Protein AF-A0A3B9LN35-F1 (afdb_monomer)

Secondary structure (DSSP, 8-state):
-EEEEEE-GGG---EEETTTTEEEEEEEEEEEEEETT--EEEEEEEEEEEEEEGGGHHHHTT--EEEEEE----SEEEEEEEEEEETTT--EEEEEEEEEE----TTS-EEPPPEEEEEEEPPPTTGGGS---EETTEEEEE--S--EEHHHHSEEEEEEEEEPPTT--SPPEEEEEEEETTEEEEEEEEEPPPP-TTSE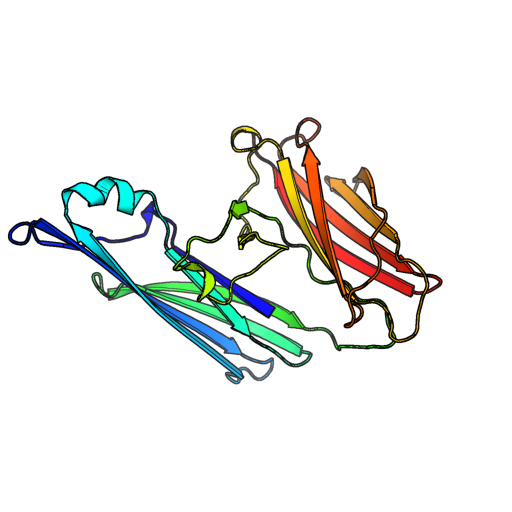EEEEEEEE-TTPPSEEEEEEEEEEETTEEEEEEEEEEEE-

Structure (mmCIF, N/CA/C/O backbone):
data_AF-A0A3B9LN35-F1
#
_entry.id   AF-A0A3B9LN35-F1
#
loop_
_atom_site.group_PDB
_atom_site.id
_atom_site.type_symbol
_atom_site.label_atom_id
_atom_site.label_alt_id
_atom_site.label_comp_id
_atom_site.label_asym_id
_atom_site.label_entity_id
_atom_site.label_seq_id
_atom_site.pdbx_PDB_ins_code
_atom_site.Cartn_x
_atom_site.Cartn_y
_atom_site.Cartn_z
_atom_site.occupancy
_atom_site.B_iso_or_equiv
_atom_site.auth_seq_id
_atom_site.auth_comp_id
_atom_site.auth_asym_id
_atom_site.auth_atom_id
_atom_site.pdbx_PDB_model_num
ATOM 1 N N . MET A 1 1 ? 3.563 -10.303 -0.709 1.00 77.25 1 MET A N 1
ATOM 2 C CA . MET A 1 1 ? 2.605 -9.212 -1.003 1.00 77.25 1 MET A CA 1
ATOM 3 C C . MET A 1 1 ? 1.936 -8.779 0.296 1.00 77.25 1 MET A C 1
ATOM 5 O O . MET A 1 1 ? 1.413 -9.659 0.978 1.00 77.25 1 MET A O 1
ATOM 9 N N . PRO A 1 2 ? 1.968 -7.484 0.654 1.00 81.81 2 PRO A N 1
ATOM 10 C CA . PRO A 1 2 ? 1.252 -6.958 1.815 1.00 81.81 2 PRO A CA 1
ATOM 11 C C . PRO A 1 2 ? -0.261 -6.907 1.562 1.00 81.81 2 PRO A C 1
ATOM 13 O O . PRO A 1 2 ? -0.701 -6.598 0.457 1.00 81.81 2 PRO A O 1
ATOM 16 N N . VAL A 1 3 ? -1.049 -7.192 2.593 1.00 88.00 3 VAL A N 1
ATOM 17 C CA . VAL A 1 3 ? -2.504 -7.027 2.630 1.00 88.00 3 VAL A CA 1
ATOM 18 C C . VAL A 1 3 ? -2.832 -6.183 3.851 1.00 88.00 3 VAL A C 1
ATOM 20 O O . VAL A 1 3 ? -2.496 -6.565 4.975 1.00 88.00 3 VAL A O 1
ATOM 23 N N . VAL A 1 4 ? -3.478 -5.044 3.613 1.00 88.19 4 VAL A N 1
ATOM 24 C CA . VAL A 1 4 ? -3.768 -4.033 4.631 1.00 88.19 4 VAL A CA 1
ATOM 25 C C . VAL A 1 4 ? -5.263 -3.746 4.650 1.00 88.19 4 VAL A C 1
ATOM 27 O O . VAL A 1 4 ? -5.865 -3.567 3.594 1.00 88.19 4 VAL A O 1
ATOM 30 N N . VAL A 1 5 ? -5.859 -3.717 5.841 1.00 90.56 5 VAL A N 1
ATOM 31 C CA . VAL A 1 5 ? -7.252 -3.302 6.055 1.00 90.56 5 VAL A CA 1
ATOM 32 C C . VAL A 1 5 ? -7.281 -2.347 7.241 1.00 90.56 5 VAL A C 1
ATOM 34 O O . VAL A 1 5 ? -6.762 -2.679 8.304 1.00 90.56 5 VAL A O 1
ATOM 37 N N . GLU A 1 6 ? -7.876 -1.171 7.063 1.00 88.62 6 GLU A N 1
ATOM 38 C CA . GLU A 1 6 ? -8.008 -0.151 8.107 1.00 88.62 6 GLU A CA 1
ATOM 39 C C . GLU A 1 6 ? -9.476 -0.011 8.527 1.00 88.62 6 GLU A C 1
ATOM 41 O O . GLU A 1 6 ? -10.375 0.020 7.685 1.00 88.62 6 GLU A O 1
ATOM 46 N N . VAL A 1 7 ? -9.712 0.093 9.835 1.00 90.06 7 VAL A N 1
ATOM 47 C CA . VAL A 1 7 ? -10.967 0.593 10.407 1.00 90.06 7 VAL A CA 1
ATOM 48 C C . VAL A 1 7 ? -10.683 1.994 10.934 1.00 90.06 7 VAL A C 1
ATOM 50 O O . VA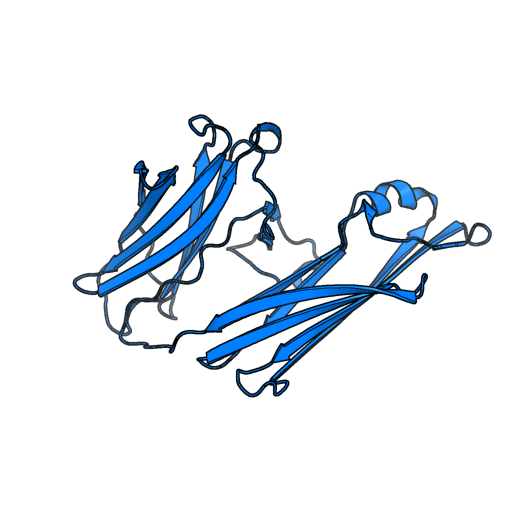L A 1 7 ? -9.860 2.135 11.849 1.00 90.06 7 VAL A O 1
ATOM 53 N N . PRO A 1 8 ? -11.324 3.036 10.380 1.00 88.19 8 PRO A N 1
ATOM 54 C CA . PRO A 1 8 ? -11.057 4.397 10.805 1.00 88.19 8 PRO A CA 1
ATOM 55 C C . PRO A 1 8 ? -11.538 4.605 12.253 1.00 88.19 8 PRO A C 1
ATOM 57 O O . PRO A 1 8 ? -12.513 3.973 12.670 1.00 88.19 8 PRO A O 1
ATOM 60 N N . PRO A 1 9 ? -10.901 5.502 13.030 1.00 88.25 9 PRO A N 1
ATOM 61 C CA . PRO A 1 9 ? -11.197 5.665 14.458 1.00 88.25 9 PRO A CA 1
ATOM 62 C C . PRO A 1 9 ? -12.679 5.937 14.767 1.00 88.25 9 PRO A C 1
ATOM 64 O O . PRO A 1 9 ? -13.217 5.452 15.758 1.00 88.25 9 PRO A O 1
ATOM 67 N N . ASN A 1 10 ? -13.364 6.683 13.896 1.00 88.56 10 ASN A N 1
ATOM 68 C CA . ASN A 1 10 ? -14.780 7.028 14.043 1.00 88.56 10 ASN A CA 1
ATOM 69 C C . ASN A 1 10 ? -15.749 5.858 13.791 1.00 88.56 10 ASN A C 1
ATOM 71 O O . ASN A 1 10 ? -16.931 5.997 14.090 1.00 88.56 10 ASN A O 1
ATOM 75 N N . ALA A 1 11 ? -15.271 4.735 13.249 1.00 90.06 11 ALA A N 1
ATOM 76 C CA . ALA A 1 11 ? -16.053 3.520 13.024 1.00 90.06 11 ALA A CA 1
ATOM 77 C C . ALA A 1 11 ? -15.823 2.446 14.104 1.00 90.06 11 ALA A C 1
ATOM 79 O O . ALA A 1 11 ? -16.432 1.380 14.045 1.00 90.06 11 ALA A O 1
ATOM 80 N N . VAL A 1 12 ? -14.945 2.698 15.081 1.00 91.38 12 VAL A N 1
ATOM 81 C CA . VAL A 1 12 ? -14.658 1.748 16.162 1.00 91.38 12 VAL A CA 1
ATOM 82 C C . VAL A 1 12 ? -15.678 1.910 17.290 1.00 91.38 12 VAL A C 1
ATOM 84 O O . VAL A 1 12 ? -15.783 2.972 17.908 1.00 91.38 12 VAL A O 1
ATOM 87 N N . ASN A 1 13 ? -16.388 0.829 17.611 1.00 93.62 13 ASN A N 1
ATOM 88 C CA . ASN A 1 13 ? -17.291 0.776 18.754 1.00 93.62 13 ASN A CA 1
ATOM 89 C C . ASN A 1 13 ? -16.552 0.313 20.013 1.00 93.62 13 ASN A C 1
ATOM 91 O O . ASN A 1 13 ? -15.783 -0.648 19.993 1.00 93.62 13 ASN A O 1
ATOM 95 N N . TYR A 1 14 ? -16.819 0.999 21.124 1.00 95.19 14 TYR A N 1
ATOM 96 C CA . TYR A 1 14 ? -16.256 0.690 22.434 1.00 95.19 14 TYR A CA 1
ATOM 97 C C . TYR A 1 14 ? -17.385 0.409 23.425 1.00 95.19 14 TYR A C 1
ATOM 99 O O . TYR A 1 14 ? -18.218 1.281 23.673 1.00 95.19 14 TYR A O 1
ATOM 107 N N . ALA A 1 15 ? -17.385 -0.776 24.032 1.00 96.44 15 ALA A N 1
ATOM 108 C CA . ALA A 1 15 ? -18.236 -1.091 25.173 1.00 96.44 15 ALA A CA 1
ATOM 109 C C . ALA A 1 15 ? -17.560 -0.627 26.469 1.00 96.44 15 ALA A C 1
ATOM 111 O O . ALA A 1 15 ? -16.380 -0.903 26.699 1.00 96.44 15 ALA A O 1
ATOM 112 N N . VAL A 1 16 ? -18.311 0.074 27.319 1.00 97.38 16 VAL A N 1
ATOM 113 C CA . VAL A 1 16 ? -17.841 0.596 28.609 1.00 97.38 16 VAL A CA 1
ATOM 114 C C . VAL A 1 16 ? -18.405 -0.252 29.746 1.00 97.38 16 VAL A C 1
ATOM 116 O O . VAL A 1 16 ? -19.598 -0.541 29.778 1.00 97.38 16 VAL A O 1
ATOM 119 N N . ASP A 1 17 ? -17.548 -0.620 30.697 1.00 96.81 17 ASP A N 1
ATOM 120 C CA . ASP A 1 17 ? -17.94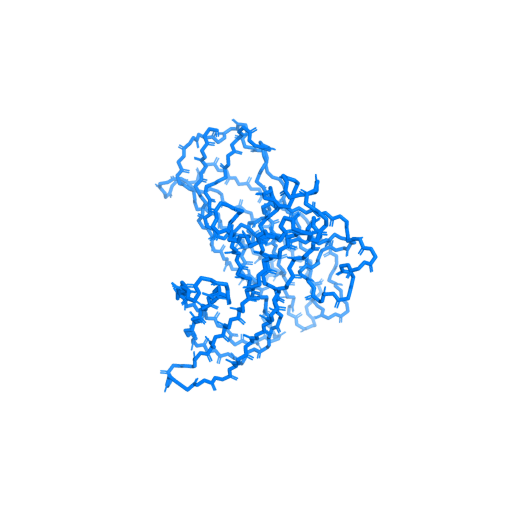0 -1.199 31.982 1.00 96.81 17 ASP A CA 1
ATOM 121 C C . ASP A 1 17 ? -17.660 -0.166 33.085 1.00 96.81 17 ASP A C 1
ATOM 123 O O . ASP A 1 17 ? -16.539 -0.034 33.588 1.00 96.81 17 ASP A O 1
ATOM 127 N N . ASP A 1 18 ? -18.691 0.592 33.464 1.00 95.56 18 ASP A N 1
ATOM 128 C CA . ASP A 1 18 ? -18.583 1.659 34.467 1.00 95.56 18 ASP A CA 1
ATOM 129 C C . ASP A 1 18 ? -18.266 1.153 35.875 1.00 95.56 18 ASP A C 1
ATOM 131 O O . ASP A 1 18 ? -17.735 1.917 36.692 1.00 95.56 18 ASP A O 1
ATOM 135 N N . ARG A 1 19 ? -18.583 -0.116 36.168 1.00 96.25 19 ARG A N 1
ATOM 136 C CA . ARG A 1 19 ? -18.302 -0.740 37.467 1.00 96.25 19 ARG A CA 1
ATOM 137 C C . ARG A 1 19 ? -16.827 -1.089 37.573 1.00 96.25 19 ARG A C 1
ATOM 139 O O . ARG A 1 19 ? -16.207 -0.805 38.592 1.00 96.25 19 ARG A O 1
ATOM 146 N N . LYS A 1 20 ? -16.258 -1.662 36.510 1.00 96.62 20 LYS A N 1
ATOM 147 C CA . LYS A 1 20 ? -14.828 -2.000 36.442 1.00 96.62 20 LYS A CA 1
ATOM 148 C C . LYS A 1 20 ? -13.949 -0.819 36.042 1.00 96.62 20 LYS A C 1
ATOM 150 O O . LYS A 1 20 ? -12.731 -0.932 36.128 1.00 96.62 20 LYS A O 1
ATOM 155 N N . LYS A 1 21 ? -14.552 0.303 35.626 1.00 97.56 21 LYS A N 1
ATOM 156 C CA . LYS A 1 21 ? -13.856 1.474 35.073 1.00 97.56 21 LYS A CA 1
ATOM 157 C C . LYS A 1 21 ? -12.957 1.082 33.903 1.00 97.56 21 LYS A C 1
ATOM 159 O O . LYS A 1 21 ? -11.819 1.537 33.803 1.00 97.56 21 LYS A O 1
ATOM 164 N N . THR A 1 22 ? -13.480 0.255 33.003 1.00 98.00 22 THR A N 1
ATOM 165 C CA . THR A 1 22 ? -12.768 -0.218 31.811 1.00 98.00 22 THR A CA 1
ATOM 166 C C . THR A 1 22 ? -13.587 -0.017 30.543 1.00 98.00 22 THR A C 1
ATOM 168 O O . THR A 1 22 ? -14.790 0.235 30.579 1.00 98.00 22 THR A O 1
ATOM 171 N N . PHE A 1 23 ? -12.916 -0.141 29.403 1.00 97.44 23 PHE A N 1
ATOM 172 C CA . PHE A 1 23 ? -13.544 -0.255 28.096 1.00 97.44 23 PHE A CA 1
ATOM 173 C C . PHE A 1 23 ? -12.959 -1.439 27.319 1.00 97.44 23 PHE A C 1
ATOM 175 O O . PHE A 1 23 ? -11.843 -1.893 27.601 1.00 97.44 23 PHE A O 1
ATOM 182 N N . ILE A 1 24 ? -13.696 -1.899 26.311 1.00 96.50 24 ILE A N 1
ATOM 183 C CA . ILE A 1 24 ? -13.247 -2.883 25.326 1.00 96.50 24 ILE A CA 1
ATOM 184 C C . ILE A 1 24 ? -13.767 -2.520 23.929 1.00 96.50 24 ILE A C 1
ATOM 186 O O . ILE A 1 24 ? -14.890 -2.049 23.786 1.00 96.50 24 ILE A O 1
ATOM 190 N N . ALA A 1 25 ? -12.952 -2.756 22.910 1.00 95.31 25 ALA A N 1
ATOM 191 C CA . ALA A 1 25 ? -13.334 -2.886 21.512 1.00 95.31 25 ALA A CA 1
ATOM 192 C C . ALA A 1 25 ? -12.821 -4.243 21.017 1.00 95.31 25 ALA A C 1
ATOM 194 O O . ALA A 1 25 ? -11.706 -4.636 21.369 1.00 95.31 25 ALA A O 1
ATOM 195 N N . ASP A 1 26 ? -13.626 -4.962 20.239 1.00 95.69 26 ASP A N 1
ATOM 196 C CA . ASP A 1 26 ? -13.317 -6.322 19.793 1.00 95.69 26 ASP A CA 1
ATOM 197 C C . ASP A 1 26 ? -13.765 -6.506 18.341 1.00 95.69 26 ASP A C 1
ATOM 199 O O . ASP A 1 26 ? -14.955 -6.440 18.035 1.00 95.69 26 ASP A O 1
ATOM 203 N N . PHE A 1 27 ? -12.800 -6.704 17.447 1.00 95.81 27 PHE A N 1
ATOM 204 C CA . PHE A 1 27 ? -13.028 -6.797 16.011 1.00 95.81 27 PHE A CA 1
ATOM 205 C C . PHE A 1 27 ? -12.335 -8.021 15.428 1.00 95.81 27 PHE A C 1
ATOM 207 O O . PHE A 1 27 ? -11.195 -8.336 15.762 1.00 95.81 27 PHE A O 1
ATOM 214 N N . SER A 1 28 ? -13.000 -8.686 14.490 1.00 96.19 28 SER A N 1
ATOM 215 C CA . SER A 1 28 ? -12.429 -9.780 13.708 1.00 96.19 28 SER A CA 1
ATOM 216 C C . SER A 1 28 ? -12.250 -9.358 12.259 1.00 96.19 28 SER A C 1
ATOM 218 O O . SER A 1 28 ? -13.203 -8.997 11.573 1.00 96.19 28 SER A O 1
ATOM 220 N N . PHE A 1 29 ? -11.017 -9.447 11.780 1.00 95.75 29 PHE A N 1
ATOM 221 C CA . PHE A 1 29 ? -10.645 -9.219 10.393 1.00 95.75 29 PHE A CA 1
ATOM 222 C C . PHE A 1 29 ? -10.547 -10.557 9.674 1.00 95.75 29 PHE A C 1
ATOM 224 O O . PHE A 1 29 ? -9.852 -11.468 10.133 1.00 95.75 29 PHE A O 1
ATOM 231 N N . VAL A 1 30 ? -11.198 -10.670 8.520 1.00 96.88 30 VAL A N 1
ATOM 232 C CA . VAL A 1 30 ? -11.099 -11.831 7.637 1.00 96.88 30 VAL A CA 1
ATOM 233 C C . VAL A 1 30 ? -10.882 -11.347 6.214 1.00 96.88 30 VAL A C 1
ATOM 235 O O . VAL A 1 30 ? -11.741 -10.699 5.631 1.00 96.88 30 VAL A O 1
ATOM 238 N N . VAL A 1 31 ? -9.747 -11.706 5.628 1.00 97.00 31 VAL A N 1
ATOM 239 C CA . VAL A 1 31 ? -9.460 -11.494 4.213 1.00 97.00 31 VAL A CA 1
ATOM 240 C C . VAL A 1 31 ? -9.446 -12.834 3.493 1.00 97.00 31 VAL A C 1
ATOM 242 O O . VAL A 1 31 ? -8.720 -13.757 3.869 1.00 97.00 31 VAL A O 1
ATOM 245 N N . ILE A 1 32 ? -10.242 -12.932 2.436 1.00 97.44 32 ILE A N 1
ATOM 246 C CA . ILE A 1 32 ? -10.324 -14.087 1.549 1.00 97.44 32 ILE A CA 1
ATOM 247 C C . ILE A 1 32 ? -9.760 -13.675 0.195 1.00 97.44 32 ILE A C 1
ATOM 249 O O . ILE A 1 32 ? -10.195 -12.682 -0.386 1.00 97.44 32 ILE A O 1
ATOM 253 N N . ILE A 1 33 ? -8.814 -14.456 -0.319 1.00 97.81 33 ILE A N 1
ATOM 254 C CA . ILE A 1 33 ? -8.245 -14.262 -1.653 1.00 97.81 33 ILE A CA 1
ATOM 255 C C . ILE A 1 33 ? -8.686 -15.427 -2.525 1.00 97.81 33 ILE A C 1
ATOM 257 O O . ILE A 1 33 ? -8.442 -16.591 -2.185 1.00 97.81 33 ILE A O 1
ATOM 261 N N . LYS A 1 34 ? -9.338 -15.106 -3.640 1.00 98.19 34 LYS A N 1
ATOM 262 C CA . LYS A 1 34 ? -9.838 -16.071 -4.617 1.00 98.19 34 LYS A CA 1
ATOM 263 C C . LYS A 1 34 ? -9.073 -15.960 -5.926 1.00 98.19 34 LYS A C 1
ATOM 265 O O . LYS A 1 34 ? -8.782 -14.847 -6.357 1.00 98.19 34 LYS A O 1
ATOM 270 N N . ASP A 1 35 ? -8.760 -17.097 -6.541 1.00 97.19 35 ASP A N 1
ATOM 271 C CA . ASP A 1 35 ? -8.227 -17.141 -7.906 1.00 97.19 35 ASP A CA 1
ATOM 272 C C . ASP A 1 35 ? -9.321 -16.860 -8.956 1.00 97.19 35 ASP A C 1
ATOM 274 O O . ASP A 1 35 ? -10.500 -16.691 -8.631 1.00 97.19 35 ASP A O 1
ATOM 278 N N . ASN A 1 36 ? -8.942 -16.836 -10.235 1.00 94.75 36 ASN A N 1
ATOM 279 C CA . ASN A 1 36 ? -9.875 -16.602 -11.341 1.00 94.75 36 ASN A CA 1
ATOM 280 C C . ASN A 1 36 ? -10.971 -17.685 -11.471 1.00 94.75 36 ASN A C 1
ATOM 282 O O . ASN A 1 36 ? -12.005 -17.447 -12.082 1.00 94.75 36 ASN A O 1
ATOM 286 N N . SER A 1 37 ? -10.773 -18.866 -10.871 1.00 96.44 37 SER A N 1
ATOM 287 C CA . SER A 1 37 ? -11.787 -19.931 -10.773 1.00 96.44 37 SER A CA 1
ATOM 288 C C . SER A 1 37 ? -12.678 -19.784 -9.530 1.00 96.44 37 SER A C 1
ATOM 290 O O . SER A 1 37 ? -13.395 -20.716 -9.175 1.00 96.44 37 SER A O 1
ATOM 292 N N . GLN A 1 38 ? -12.619 -18.637 -8.841 1.00 95.81 38 GLN A N 1
ATOM 293 C CA . GLN A 1 38 ? -13.324 -18.342 -7.590 1.00 95.81 38 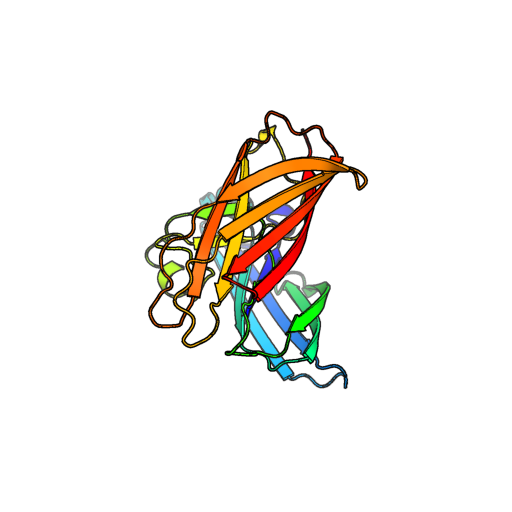GLN A CA 1
ATOM 294 C C . GLN A 1 38 ? -12.966 -19.272 -6.419 1.00 95.81 38 GLN A C 1
ATOM 296 O O . GLN A 1 38 ? -13.646 -19.268 -5.387 1.00 95.81 38 GLN A O 1
ATOM 301 N N . ARG A 1 39 ? -11.868 -20.030 -6.523 1.00 97.44 39 ARG A N 1
ATOM 302 C CA . ARG A 1 39 ? -11.402 -20.900 -5.442 1.00 97.44 39 ARG A CA 1
ATOM 303 C C . ARG A 1 39 ? -10.642 -20.072 -4.424 1.00 97.44 39 ARG A C 1
ATOM 305 O O . ARG A 1 39 ? -9.785 -19.269 -4.786 1.00 97.44 39 ARG A O 1
ATOM 312 N N . VAL A 1 40 ? -10.925 -20.289 -3.143 1.00 97.69 40 VAL A N 1
ATOM 313 C CA . VAL A 1 40 ? -10.179 -19.645 -2.058 1.00 97.69 40 VAL A CA 1
ATOM 314 C C . VAL A 1 40 ? -8.769 -20.223 -2.017 1.00 97.69 40 VAL A C 1
ATOM 316 O O . VAL A 1 40 ? -8.577 -21.377 -1.649 1.00 97.69 40 VAL A O 1
ATOM 319 N N . VAL A 1 41 ? -7.781 -19.408 -2.377 1.00 97.56 41 VAL A N 1
ATOM 320 C CA . VAL A 1 41 ? -6.365 -19.800 -2.370 1.00 97.56 41 VAL A CA 1
ATOM 321 C C . VAL A 1 41 ? -5.650 -19.361 -1.099 1.00 97.56 41 VAL A C 1
ATOM 323 O O . VAL A 1 41 ? -4.653 -19.970 -0.707 1.00 97.56 41 VAL A O 1
ATOM 326 N N . ARG A 1 42 ? -6.150 -18.315 -0.428 1.00 96.94 42 ARG A N 1
ATOM 327 C CA . ARG A 1 42 ? -5.653 -17.851 0.873 1.00 96.94 42 ARG A CA 1
ATOM 328 C C . ARG A 1 42 ? -6.796 -17.329 1.734 1.00 96.94 42 ARG A C 1
ATOM 330 O O . ARG A 1 42 ? -7.725 -16.692 1.240 1.00 96.94 42 ARG A O 1
ATOM 337 N N . LYS A 1 43 ? -6.658 -17.544 3.040 1.00 96.50 43 LYS A N 1
ATOM 338 C CA . LYS A 1 43 ? -7.453 -16.909 4.088 1.00 96.50 43 LYS A CA 1
ATOM 339 C C . LYS A 1 43 ? -6.489 -16.302 5.098 1.00 96.50 43 LYS A C 1
ATOM 341 O O . LYS A 1 43 ? -5.602 -16.994 5.589 1.00 96.50 43 LYS A O 1
ATOM 346 N N . LEU A 1 44 ? -6.656 -15.020 5.381 1.00 94.56 44 LEU A N 1
ATOM 347 C CA . LEU A 1 44 ? -5.872 -14.284 6.363 1.00 94.56 44 LEU A CA 1
ATOM 348 C C . LEU A 1 44 ? -6.852 -13.746 7.399 1.00 94.56 44 LEU A C 1
ATOM 350 O O . LEU A 1 44 ? -7.868 -13.170 7.028 1.00 94.56 44 LEU A O 1
ATOM 354 N N . SER A 1 45 ? -6.584 -13.937 8.684 1.00 94.06 45 SER A N 1
ATOM 355 C CA . SER A 1 45 ? -7.477 -13.433 9.724 1.00 94.06 45 SER A CA 1
ATOM 356 C C . SER A 1 45 ? -6.724 -13.008 10.967 1.00 94.06 45 SER A C 1
ATOM 358 O O . SER A 1 45 ? -5.640 -13.523 11.256 1.00 94.06 45 SER A O 1
ATOM 360 N N . ASN A 1 46 ? -7.311 -12.065 11.693 1.00 91.44 46 ASN A N 1
ATOM 361 C CA . ASN A 1 46 ? -6.888 -11.717 13.037 1.00 91.44 46 ASN A CA 1
ATOM 362 C C . ASN A 1 46 ? -8.083 -11.240 13.850 1.00 91.44 46 ASN A C 1
ATOM 364 O O . ASN A 1 46 ? -8.957 -10.572 13.303 1.00 91.44 46 ASN A O 1
ATOM 368 N N . GLN A 1 47 ? -8.084 -11.537 15.142 1.00 92.75 47 GLN A N 1
ATOM 369 C CA . GLN A 1 47 ? -8.951 -10.851 16.088 1.00 92.75 47 GLN A CA 1
ATOM 370 C C . GLN A 1 47 ? -8.120 -9.787 16.800 1.00 92.75 47 GLN A C 1
ATOM 372 O O . GLN A 1 47 ? -7.035 -10.082 17.300 1.00 92.75 47 GLN A O 1
ATOM 377 N N . GLU A 1 48 ? -8.622 -8.561 16.821 1.00 89.19 48 GLU A N 1
ATOM 378 C CA . GLU A 1 48 ? -8.018 -7.425 17.501 1.00 89.19 48 GLU A CA 1
ATOM 379 C C . GLU A 1 48 ? -8.898 -7.023 18.675 1.00 89.19 48 GLU A C 1
ATOM 381 O O . GLU A 1 48 ? -10.079 -6.714 18.508 1.00 89.19 48 GLU A O 1
ATOM 386 N N . VAL A 1 49 ? -8.308 -7.011 19.870 1.00 91.38 49 VAL A N 1
ATOM 387 C CA . VAL A 1 49 ? -9.005 -6.618 21.094 1.00 91.38 49 VAL A CA 1
ATOM 388 C C . VAL A 1 49 ? -8.261 -5.467 21.748 1.00 91.38 49 VAL A C 1
ATOM 390 O O . VAL A 1 49 ? -7.180 -5.650 22.309 1.00 91.38 49 VAL A O 1
ATOM 393 N N . ILE A 1 50 ? -8.869 -4.285 21.734 1.00 90.38 50 ILE A N 1
ATOM 394 C CA . ILE A 1 50 ? -8.358 -3.114 22.445 1.00 90.38 50 ILE A CA 1
ATOM 395 C C . ILE A 1 50 ? -9.126 -3.005 23.752 1.00 90.38 50 ILE A C 1
ATOM 397 O O . ILE A 1 50 ? -10.335 -2.814 23.755 1.00 90.38 50 ILE A O 1
ATOM 401 N N . ARG A 1 51 ? -8.430 -3.094 24.881 1.00 93.69 51 ARG A N 1
ATOM 402 C CA . ARG A 1 51 ? -9.033 -2.908 26.203 1.00 93.69 51 ARG A CA 1
ATOM 403 C C . ARG A 1 51 ? -8.149 -2.033 27.070 1.00 93.69 51 ARG A C 1
ATOM 405 O O . ARG A 1 51 ? -6.930 -2.033 26.914 1.00 93.69 51 ARG A O 1
ATOM 412 N N . GLY A 1 52 ? -8.756 -1.315 28.001 1.00 95.12 52 GLY A N 1
ATOM 413 C CA . GLY A 1 52 ? -8.011 -0.446 28.898 1.00 95.12 52 GLY A CA 1
ATOM 414 C C . GLY A 1 52 ? -8.877 0.204 29.968 1.00 95.12 52 GLY A C 1
ATOM 415 O O . GLY A 1 52 ? -10.093 -0.002 29.993 1.00 95.12 52 GLY A O 1
ATOM 416 N N . PRO A 1 53 ? -8.255 0.979 30.867 1.00 97.50 53 PRO A N 1
ATOM 417 C CA . PRO A 1 53 ? -8.977 1.757 31.860 1.00 97.50 53 PRO A CA 1
ATOM 418 C C . PRO A 1 53 ? -9.748 2.909 31.196 1.00 97.50 53 PRO A C 1
ATOM 420 O O . PRO A 1 53 ? -9.327 3.468 30.179 1.00 97.50 53 PRO A O 1
ATOM 423 N N . LEU A 1 54 ? -10.911 3.242 31.757 1.00 97.06 54 LEU A N 1
ATOM 424 C CA . LEU A 1 54 ? -11.888 4.161 31.163 1.00 97.06 54 LEU A CA 1
ATOM 425 C C . LEU A 1 54 ? -11.341 5.586 30.982 1.00 97.06 54 LEU A C 1
ATOM 427 O O . LEU A 1 54 ? -11.696 6.260 30.018 1.00 97.06 54 LEU A O 1
ATOM 431 N N . ASP A 1 55 ? -10.412 6.020 31.835 1.00 96.81 55 ASP A N 1
ATOM 432 C CA . ASP A 1 55 ? -9.722 7.312 31.719 1.00 96.81 55 ASP A CA 1
ATOM 433 C C . ASP A 1 55 ? -8.859 7.427 30.444 1.00 96.81 55 ASP A C 1
ATOM 435 O O . ASP A 1 55 ? -8.528 8.533 30.015 1.00 96.81 55 ASP A O 1
ATOM 439 N N . LYS A 1 56 ? -8.510 6.305 29.796 1.00 95.94 56 LYS A N 1
ATOM 440 C CA . LYS A 1 56 ? -7.773 6.270 28.519 1.00 95.94 56 LYS A CA 1
ATOM 441 C C . LYS A 1 56 ? -8.669 6.155 27.290 1.00 95.94 56 LYS A C 1
ATOM 443 O O . LYS A 1 56 ? -8.148 6.216 26.176 1.00 95.94 56 LYS A O 1
ATOM 448 N N . LEU A 1 57 ? -9.989 6.037 27.450 1.00 94.50 57 LEU A N 1
ATOM 449 C CA . LEU A 1 57 ? -10.917 5.852 26.330 1.00 94.50 57 LEU A CA 1
ATOM 450 C C . LEU A 1 57 ? -10.820 6.985 25.297 1.00 94.50 57 LEU A C 1
ATOM 452 O O . LEU A 1 57 ? -10.814 6.719 24.099 1.00 94.50 57 LEU A O 1
ATOM 456 N N . ALA A 1 58 ? -10.687 8.240 25.741 1.00 93.25 58 ALA A N 1
ATOM 457 C CA . ALA A 1 58 ? -10.548 9.382 24.833 1.00 93.25 58 ALA A CA 1
ATOM 458 C C . ALA A 1 58 ? -9.320 9.252 23.915 1.00 93.25 58 ALA A C 1
ATOM 460 O O . ALA A 1 58 ? -9.411 9.542 22.728 1.00 93.25 58 ALA A O 1
ATOM 461 N N . LYS A 1 59 ? -8.196 8.750 24.445 1.00 90.75 59 LYS A N 1
ATOM 462 C CA . LYS A 1 59 ? -6.992 8.459 23.655 1.00 90.75 59 LYS A CA 1
ATOM 463 C C . LYS A 1 59 ? -7.189 7.245 22.745 1.00 90.75 59 LYS A C 1
ATOM 465 O O . LYS A 1 59 ? -6.686 7.243 21.633 1.00 90.75 59 LYS A O 1
ATOM 470 N N . ALA A 1 60 ? -7.903 6.215 23.197 1.00 8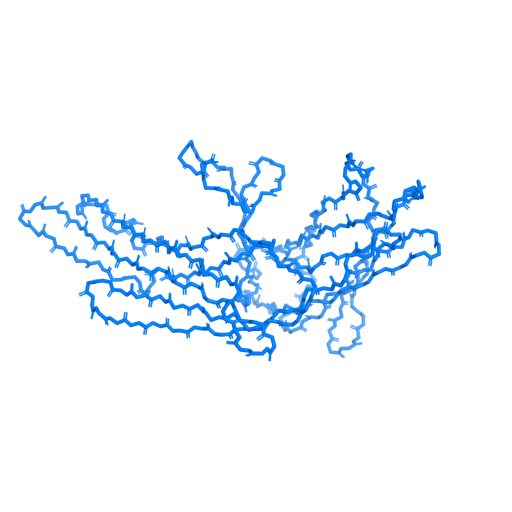8.69 60 ALA A N 1
ATOM 471 C CA . ALA A 1 60 ? -8.179 5.044 22.366 1.00 88.69 60 ALA A CA 1
ATOM 472 C C . ALA A 1 60 ? -9.003 5.415 21.123 1.00 88.69 60 ALA A C 1
ATOM 474 O O . ALA A 1 60 ? -8.660 4.987 20.029 1.00 88.69 60 ALA A O 1
ATOM 475 N N . LYS A 1 61 ? -10.003 6.293 21.279 1.00 89.31 61 LYS A N 1
ATOM 476 C CA . LYS A 1 61 ? -10.879 6.771 20.194 1.00 89.31 61 LYS A CA 1
ATOM 477 C C . LYS A 1 61 ? -10.172 7.562 19.089 1.00 89.31 61 LYS A C 1
ATOM 479 O O . LYS A 1 61 ? -10.779 7.800 18.050 1.00 89.31 61 LYS A O 1
ATOM 484 N N . THR A 1 62 ? -8.929 8.000 19.290 1.00 86.94 62 THR A N 1
ATOM 485 C CA . THR A 1 62 ? -8.149 8.658 18.228 1.00 86.94 62 THR A CA 1
ATOM 486 C C . THR A 1 62 ? -7.347 7.667 17.386 1.00 86.94 62 THR A C 1
ATOM 488 O O . THR A 1 62 ? -6.877 8.030 16.309 1.00 86.94 62 THR A O 1
ATOM 491 N N . GLY A 1 63 ? -7.187 6.424 17.852 1.00 78.00 63 GLY A N 1
ATOM 492 C CA . GLY A 1 63 ? -6.492 5.359 17.138 1.00 78.00 63 GLY A CA 1
ATOM 493 C C . GLY A 1 63 ? -7.456 4.519 16.304 1.00 78.00 63 GLY A C 1
ATOM 494 O O . GLY A 1 63 ? -8.458 4.029 16.816 1.00 78.00 63 GLY A O 1
ATOM 495 N N . GLY A 1 64 ? -7.143 4.337 15.022 1.00 80.38 64 GLY A N 1
ATOM 496 C CA . GLY A 1 64 ? -7.828 3.358 14.178 1.00 80.38 64 GLY A CA 1
ATOM 497 C C . GLY A 1 64 ? -7.358 1.936 14.484 1.00 80.38 64 GLY A C 1
ATOM 498 O O . GLY A 1 64 ? -6.417 1.728 15.255 1.00 80.38 64 GLY A O 1
ATOM 499 N N . MET A 1 65 ? -7.984 0.952 13.843 1.00 84.81 65 MET A N 1
ATOM 500 C CA . MET A 1 65 ? -7.495 -0.429 13.846 1.00 84.81 65 MET A CA 1
ATOM 501 C C . MET A 1 65 ? -6.886 -0.764 12.495 1.00 84.81 65 MET A C 1
ATOM 503 O O . MET A 1 65 ? -7.433 -0.404 11.455 1.00 84.81 65 MET A O 1
ATOM 507 N N . LEU A 1 66 ? -5.771 -1.487 12.517 1.00 82.81 66 LEU A N 1
ATOM 508 C CA . LEU A 1 66 ? -5.070 -1.899 11.314 1.00 82.81 66 LEU A CA 1
ATOM 509 C C . LEU A 1 66 ? -4.843 -3.402 11.335 1.00 82.81 66 LEU A C 1
ATOM 511 O O . LEU A 1 66 ? -4.166 -3.935 12.210 1.00 82.81 66 LEU A O 1
ATOM 515 N N . PHE A 1 67 ? -5.341 -4.068 10.308 1.00 87.06 67 PHE A N 1
ATOM 516 C CA . PHE A 1 67 ? -4.948 -5.420 9.981 1.00 87.06 67 PHE A CA 1
ATOM 517 C C . PHE A 1 67 ? -3.837 -5.380 8.938 1.00 87.06 67 PHE A C 1
ATOM 519 O O . PHE A 1 67 ? -3.997 -4.796 7.866 1.00 87.06 67 PHE A O 1
ATOM 526 N N . TYR A 1 68 ? -2.726 -6.048 9.244 1.00 86.00 68 TYR A N 1
ATOM 527 C CA . TYR A 1 68 ? -1.633 -6.273 8.308 1.00 86.00 68 TYR A CA 1
ATOM 528 C C . TYR A 1 68 ? -1.267 -7.752 8.272 1.00 86.00 68 TYR A C 1
ATOM 530 O O . TYR A 1 68 ? -1.000 -8.371 9.311 1.00 86.00 68 TYR A O 1
ATOM 538 N N . ARG A 1 69 ? -1.204 -8.321 7.069 1.00 85.19 69 ARG A N 1
ATOM 539 C CA . ARG A 1 69 ? -0.622 -9.643 6.822 1.00 85.19 69 ARG A CA 1
ATOM 540 C C . ARG A 1 69 ? 0.110 -9.649 5.494 1.00 85.19 69 ARG A C 1
ATOM 542 O O . ARG A 1 69 ? -0.332 -9.045 4.525 1.00 85.19 69 ARG A O 1
ATOM 549 N N . GLU A 1 70 ? 1.191 -10.407 5.428 1.00 82.75 70 GLU A N 1
ATOM 550 C CA . GLU A 1 70 ? 1.830 -10.743 4.163 1.00 82.75 70 GLU A CA 1
ATOM 551 C C . GLU A 1 70 ? 1.397 -12.119 3.685 1.00 82.75 70 GLU A C 1
ATOM 553 O O . GLU A 1 70 ? 1.182 -13.046 4.467 1.00 82.75 70 GLU A O 1
ATOM 558 N N . THR A 1 71 ? 1.293 -12.259 2.371 1.00 86.56 71 THR A N 1
ATOM 559 C CA . THR A 1 71 ? 1.069 -13.547 1.728 1.00 86.56 71 THR A CA 1
ATOM 560 C C . THR A 1 71 ? 1.854 -13.651 0.429 1.00 86.56 71 THR A C 1
ATOM 562 O O . THR A 1 71 ? 2.203 -12.639 -0.186 1.00 86.56 71 THR A O 1
ATOM 565 N N . ASN A 1 72 ? 2.113 -14.884 0.004 1.00 85.69 72 ASN A N 1
ATOM 566 C CA . ASN A 1 72 ? 2.673 -15.193 -1.302 1.00 85.69 72 ASN A CA 1
ATOM 567 C C . ASN A 1 72 ? 1.587 -15.843 -2.156 1.00 85.69 72 ASN A C 1
ATOM 569 O O . ASN A 1 72 ? 0.926 -16.802 -1.731 1.00 85.69 72 ASN A O 1
ATOM 573 N N . LEU A 1 73 ? 1.419 -15.282 -3.346 1.00 89.88 73 LEU A N 1
ATOM 574 C CA . LEU A 1 73 ? 0.510 -15.732 -4.384 1.00 89.88 73 LEU A CA 1
ATOM 575 C C . LEU A 1 73 ? 1.350 -16.051 -5.616 1.00 89.88 73 LEU A C 1
ATOM 577 O O . LEU A 1 73 ? 2.319 -15.342 -5.900 1.00 89.88 73 LEU A O 1
ATOM 581 N N . ASP A 1 74 ? 0.968 -17.108 -6.316 1.00 91.81 74 ASP A N 1
ATOM 582 C CA . ASP A 1 74 ? 1.538 -17.421 -7.619 1.00 91.81 74 ASP A CA 1
ATOM 583 C C . ASP A 1 74 ? 1.117 -16.358 -8.652 1.00 91.81 74 ASP A C 1
ATOM 585 O O . ASP A 1 74 ? 0.253 -15.519 -8.377 1.00 91.81 74 ASP A O 1
ATOM 589 N N . PRO A 1 75 ? 1.729 -16.338 -9.844 1.00 91.75 75 PRO A N 1
ATOM 590 C CA . PRO A 1 75 ? 1.268 -15.474 -10.918 1.00 91.75 75 PRO A CA 1
ATOM 591 C C . PRO A 1 75 ? -0.200 -15.736 -11.275 1.00 91.75 75 PRO A C 1
ATOM 593 O O . PRO A 1 75 ? -0.611 -16.882 -11.456 1.00 91.75 75 PRO A O 1
ATOM 596 N N . GLY A 1 76 ? -0.990 -14.672 -11.412 1.00 93.81 76 GLY A N 1
ATOM 597 C CA . GLY A 1 76 ? -2.409 -14.773 -11.735 1.00 93.81 76 GLY A CA 1
ATOM 598 C C . GLY A 1 76 ? -3.221 -13.533 -11.376 1.00 93.81 76 GLY A C 1
ATOM 599 O O . GLY A 1 76 ? -2.698 -12.532 -10.882 1.00 93.81 76 GLY A O 1
ATOM 600 N N . HIS A 1 77 ? -4.525 -13.619 -11.625 1.00 95.56 77 HIS A N 1
ATOM 601 C CA . HIS A 1 77 ? -5.509 -12.605 -11.254 1.00 95.56 77 HIS A CA 1
ATOM 602 C C . HIS A 1 77 ? -6.317 -13.087 -10.054 1.00 95.56 77 HIS A C 1
ATOM 604 O O . HIS A 1 77 ? -6.760 -14.240 -10.019 1.00 95.56 77 HIS A O 1
ATOM 610 N N . TYR A 1 78 ? -6.519 -12.195 -9.089 1.00 96.69 78 TYR A N 1
ATOM 611 C CA . TYR A 1 78 ? -7.170 -12.519 -7.831 1.00 96.69 78 TYR A CA 1
ATOM 612 C C . TYR A 1 78 ? -8.225 -11.486 -7.456 1.00 96.69 78 TYR A C 1
ATOM 614 O O . TYR A 1 78 ? -8.035 -10.283 -7.646 1.00 96.69 78 TYR A O 1
ATOM 622 N N . THR A 1 79 ? -9.305 -11.961 -6.840 1.00 97.00 79 THR A N 1
ATOM 623 C CA . THR A 1 79 ? -10.246 -11.123 -6.092 1.00 97.00 79 THR A CA 1
ATOM 624 C C . THR A 1 79 ? -9.900 -11.205 -4.613 1.00 97.00 79 THR A C 1
ATOM 626 O O . THR A 1 79 ? -9.741 -12.297 -4.064 1.00 97.00 79 THR A O 1
ATOM 629 N N . ILE A 1 80 ? -9.806 -10.055 -3.957 1.00 95.81 80 ILE A N 1
ATOM 630 C CA . ILE A 1 80 ? -9.600 -9.941 -2.516 1.00 95.81 80 ILE A CA 1
ATOM 631 C C . ILE A 1 80 ? -10.901 -9.428 -1.912 1.00 95.81 80 ILE A C 1
ATOM 633 O O . ILE A 1 80 ? -11.394 -8.386 -2.330 1.00 95.81 80 ILE A O 1
ATOM 637 N N . ALA A 1 81 ? -11.444 -10.142 -0.931 1.00 96.50 81 ALA A N 1
ATOM 638 C CA . ALA A 1 81 ? -12.569 -9.691 -0.123 1.00 96.50 81 ALA A CA 1
ATOM 639 C C . ALA A 1 81 ? -12.117 -9.564 1.331 1.00 96.50 81 ALA A C 1
ATOM 641 O O . ALA A 1 81 ? -11.681 -10.549 1.927 1.00 96.50 81 ALA A O 1
ATOM 642 N N . ALA A 1 82 ? -12.209 -8.363 1.887 1.00 95.94 82 ALA A N 1
ATOM 643 C CA . ALA A 1 82 ? -11.943 -8.071 3.285 1.00 95.94 82 ALA A CA 1
ATOM 644 C C . ALA A 1 82 ? -13.267 -7.871 4.020 1.00 95.94 82 ALA A C 1
ATOM 646 O O . ALA A 1 82 ? -14.092 -7.071 3.591 1.00 95.94 82 ALA A O 1
ATOM 647 N N . VAL A 1 83 ? -13.446 -8.580 5.128 1.00 96.38 83 VAL A N 1
ATOM 648 C CA . VAL A 1 83 ? -14.581 -8.459 6.038 1.00 96.38 83 VAL A CA 1
ATOM 649 C C . VAL A 1 83 ? -14.051 -8.039 7.398 1.00 96.38 83 VAL A C 1
ATOM 651 O O . VAL A 1 83 ? -13.117 -8.647 7.926 1.00 96.38 83 VAL A O 1
ATOM 654 N N . VAL A 1 84 ? -14.666 -7.011 7.963 1.00 96.69 84 VAL A N 1
ATOM 655 C CA . VAL A 1 84 ? -14.460 -6.591 9.345 1.00 96.69 84 VAL A CA 1
ATOM 656 C C . VAL A 1 84 ? -15.755 -6.857 10.092 1.00 96.69 84 VAL A C 1
ATOM 658 O O . VAL A 1 84 ? -16.803 -6.359 9.685 1.00 96.69 84 VAL A O 1
ATOM 661 N N . TYR A 1 85 ? -15.685 -7.650 11.155 1.00 97.25 85 TYR A N 1
ATOM 662 C CA . TYR A 1 85 ? -16.808 -7.975 12.027 1.00 97.25 85 TYR A CA 1
ATOM 663 C C . TYR A 1 85 ? -16.581 -7.363 13.406 1.00 97.25 85 TYR A C 1
ATOM 665 O O . TYR A 1 85 ? -15.554 -7.617 14.031 1.00 97.25 85 TYR A O 1
ATOM 673 N N . ASP A 1 86 ? -17.530 -6.563 13.871 1.00 96.31 86 ASP A N 1
ATOM 674 C CA . ASP A 1 86 ? -17.550 -6.010 15.220 1.00 96.31 86 ASP A CA 1
ATOM 675 C C . ASP A 1 86 ? -18.204 -7.026 16.166 1.00 96.31 86 ASP A C 1
ATOM 677 O O . ASP A 1 86 ? -19.402 -7.300 16.073 1.00 96.31 86 ASP A O 1
ATOM 681 N N . ASN A 1 87 ? -17.418 -7.595 17.083 1.00 96.31 87 ASN A N 1
ATOM 682 C CA . ASN A 1 87 ? -17.891 -8.613 18.021 1.00 96.31 87 ASN A CA 1
ATOM 683 C C . ASN A 1 87 ? -18.815 -8.047 19.118 1.00 96.31 87 ASN A C 1
ATOM 685 O O . ASN A 1 87 ? -19.470 -8.827 19.806 1.00 96.31 87 ASN A O 1
ATOM 689 N N . ILE A 1 88 ? -18.881 -6.722 19.291 1.00 94.44 88 ILE A N 1
ATOM 690 C CA . ILE A 1 88 ? -19.739 -6.051 20.279 1.00 94.44 88 ILE A CA 1
ATOM 691 C C . ILE A 1 88 ? -21.106 -5.742 19.674 1.00 94.44 88 ILE A C 1
ATOM 693 O O . ILE A 1 88 ? -22.134 -6.013 20.290 1.00 94.44 88 ILE A O 1
ATOM 697 N N . THR A 1 89 ? -21.126 -5.141 18.485 1.00 95.50 89 THR A N 1
ATOM 698 C CA . THR A 1 89 ? -22.380 -4.718 17.838 1.00 95.50 89 THR A CA 1
ATOM 699 C C . THR A 1 89 ? -22.954 -5.765 16.887 1.00 95.50 89 THR A C 1
ATOM 701 O O . THR A 1 89 ? -24.082 -5.610 16.420 1.00 95.50 89 THR A O 1
ATOM 704 N N . HIS A 1 90 ? -22.192 -6.822 16.592 1.00 95.56 90 HIS A N 1
ATOM 705 C CA . HIS A 1 90 ? -22.500 -7.861 15.605 1.00 95.56 90 HIS A CA 1
ATOM 706 C C . HIS A 1 90 ? -22.658 -7.350 14.167 1.00 95.56 90 HIS A C 1
ATOM 708 O O . HIS A 1 90 ? -23.185 -8.058 13.304 1.00 95.56 90 HIS A O 1
ATOM 714 N N . GLN A 1 91 ? -22.195 -6.131 13.889 1.00 96.00 91 GLN A N 1
ATOM 715 C CA . GLN A 1 91 ? -22.203 -5.554 12.552 1.00 96.00 91 GLN A CA 1
ATOM 716 C C . GLN A 1 91 ? -20.977 -5.999 11.755 1.00 96.00 91 GLN A C 1
ATOM 718 O O . GLN A 1 91 ? -19.922 -6.307 12.309 1.00 96.00 91 GLN A O 1
ATOM 723 N N . SER A 1 92 ? -21.107 -6.007 10.428 1.00 94.94 92 SER A N 1
ATOM 724 C CA . SER A 1 92 ? -19.980 -6.263 9.535 1.00 94.94 92 SER A CA 1
ATOM 725 C C . SER A 1 92 ? -19.929 -5.274 8.387 1.00 94.94 92 SER A C 1
ATOM 727 O O . SER A 1 92 ? -20.958 -4.797 7.912 1.00 94.94 92 SER A O 1
ATOM 729 N N . SER A 1 93 ? -18.714 -4.997 7.931 1.00 94.69 93 SER A N 1
ATOM 730 C CA . SER A 1 93 ? -18.448 -4.257 6.705 1.00 94.69 93 SER A 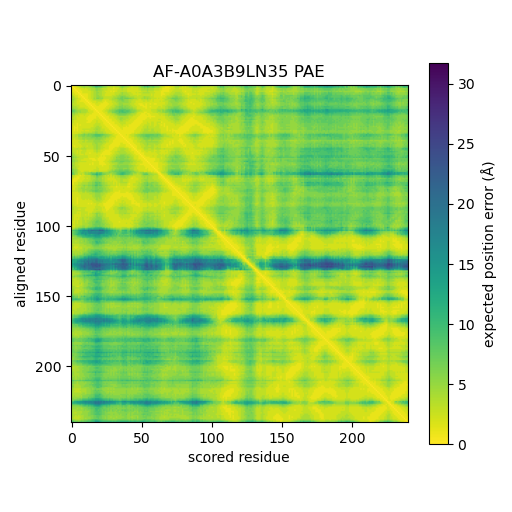CA 1
ATOM 731 C C . SER A 1 93 ? -17.569 -5.098 5.792 1.00 94.69 93 SER A C 1
ATOM 733 O O . SER A 1 93 ? -16.726 -5.865 6.263 1.00 94.69 93 SER A O 1
ATOM 735 N N . THR A 1 94 ? -17.785 -4.976 4.485 1.00 95.00 94 THR A N 1
ATOM 736 C CA . THR A 1 94 ? -17.030 -5.710 3.468 1.00 95.00 94 THR A CA 1
ATOM 737 C C . THR A 1 94 ? -16.492 -4.750 2.421 1.00 95.00 94 THR A C 1
ATOM 739 O O . THR A 1 94 ? -17.203 -3.856 1.969 1.00 95.00 94 THR A O 1
ATOM 742 N N . ASN A 1 95 ? -15.251 -4.969 2.001 1.00 93.81 95 ASN A N 1
ATOM 743 C CA . ASN A 1 95 ? -14.648 -4.294 0.860 1.00 93.81 95 ASN A CA 1
ATOM 744 C C . ASN A 1 95 ? -14.015 -5.336 -0.071 1.00 93.81 95 ASN A C 1
ATOM 746 O O . ASN A 1 95 ? -13.454 -6.334 0.388 1.00 93.81 95 ASN A O 1
ATOM 750 N N . THR A 1 96 ? -14.122 -5.122 -1.379 1.00 93.94 96 THR A N 1
ATOM 751 C CA . THR A 1 96 ? -13.586 -6.022 -2.400 1.00 93.94 96 THR A CA 1
ATOM 752 C C . THR A 1 96 ? -12.701 -5.274 -3.379 1.00 93.94 96 THR A C 1
ATOM 754 O O . THR A 1 96 ? -13.078 -4.218 -3.878 1.00 93.94 96 THR A O 1
ATOM 757 N N . GLY A 1 97 ? -11.566 -5.872 -3.720 1.00 91.31 97 GLY A N 1
ATOM 758 C CA . GLY A 1 97 ? -10.641 -5.368 -4.726 1.00 91.31 97 GLY A CA 1
ATOM 759 C C . GLY A 1 97 ? -10.122 -6.487 -5.617 1.00 91.31 97 GLY A C 1
ATOM 760 O O . GLY A 1 97 ? -10.390 -7.671 -5.395 1.00 91.31 97 GLY A O 1
ATOM 761 N N . THR A 1 98 ? -9.350 -6.113 -6.630 1.00 92.62 98 THR A N 1
ATOM 762 C CA . THR A 1 98 ? -8.647 -7.070 -7.487 1.00 92.62 98 THR A CA 1
ATOM 763 C C . THR A 1 98 ? -7.152 -6.809 -7.447 1.00 92.62 98 THR A C 1
ATOM 765 O O . THR A 1 98 ? -6.710 -5.683 -7.224 1.00 92.62 98 THR A O 1
ATOM 768 N N . VAL A 1 99 ? -6.362 -7.861 -7.637 1.00 89.88 99 VAL A N 1
ATOM 769 C CA . VAL A 1 99 ? -4.911 -7.750 -7.773 1.00 89.88 99 VAL A CA 1
ATOM 770 C C . VAL A 1 99 ? -4.428 -8.695 -8.861 1.00 89.88 99 VAL A C 1
ATOM 772 O O . VAL A 1 99 ? -4.929 -9.809 -9.008 1.00 89.88 99 VAL A O 1
ATOM 775 N N . THR A 1 100 ? -3.437 -8.244 -9.622 1.00 90.00 100 THR A N 1
ATOM 776 C CA . THR A 1 100 ? -2.732 -9.079 -10.596 1.00 90.00 100 THR A CA 1
ATOM 777 C C . THR A 1 100 ? -1.305 -9.284 -10.122 1.00 90.00 100 THR A C 1
ATOM 779 O O . THR A 1 100 ? -0.578 -8.319 -9.885 1.00 90.00 100 THR A O 1
ATOM 782 N N . VAL A 1 101 ? -0.901 -10.542 -9.999 1.00 88.75 101 VAL A N 1
ATOM 783 C CA . VAL A 1 101 ? 0.476 -10.933 -9.714 1.00 88.75 101 VAL A CA 1
ATOM 784 C C . VAL A 1 101 ? 1.106 -11.355 -11.040 1.00 88.75 101 VAL A C 1
ATOM 786 O O . VAL A 1 101 ? 0.698 -12.368 -11.607 1.00 88.75 101 VAL A O 1
ATOM 789 N N . PRO A 1 102 ? 2.054 -10.582 -11.591 1.00 82.94 102 PRO A N 1
ATOM 790 C CA . PRO A 1 102 ? 2.677 -10.938 -12.857 1.00 82.94 102 PRO A CA 1
ATOM 791 C C . PRO A 1 102 ? 3.618 -12.143 -12.688 1.00 82.94 102 PRO A C 1
ATOM 793 O O . PRO A 1 102 ? 4.147 -12.359 -11.591 1.00 82.94 102 PRO A O 1
ATOM 796 N N . PRO A 1 103 ? 3.898 -12.895 -13.767 1.00 84.56 103 PRO A N 1
ATOM 797 C CA . PRO A 1 103 ? 4.958 -13.895 -13.774 1.00 84.56 103 PRO A CA 1
ATOM 798 C C . PRO A 1 103 ? 6.290 -13.309 -13.304 1.00 84.56 103 PRO A C 1
ATOM 800 O O . PRO A 1 103 ? 6.697 -12.218 -13.712 1.00 84.56 103 PRO A O 1
ATOM 803 N N . ALA A 1 104 ? 6.978 -14.038 -12.428 1.00 79.62 104 ALA A N 1
ATOM 804 C CA . ALA A 1 104 ? 8.306 -13.662 -11.977 1.00 79.62 104 ALA A CA 1
ATOM 805 C C . ALA A 1 104 ? 9.347 -14.121 -13.004 1.00 79.62 104 ALA A C 1
ATOM 807 O O . ALA A 1 104 ? 9.945 -15.182 -12.857 1.00 79.62 104 ALA A O 1
ATOM 808 N N . ASP A 1 105 ? 9.573 -13.311 -14.035 1.00 84.56 105 ASP A N 1
ATOM 809 C CA . ASP A 1 105 ? 10.731 -13.491 -14.905 1.00 84.56 105 ASP A CA 1
ATOM 810 C C . ASP A 1 105 ? 11.985 -12.952 -14.201 1.00 84.56 105 ASP A C 1
ATOM 812 O O . ASP A 1 105 ? 12.154 -11.745 -14.013 1.00 84.56 105 ASP A O 1
ATOM 816 N N . GLN A 1 106 ? 12.851 -13.861 -13.751 1.00 83.19 106 GLN A N 1
ATOM 817 C CA . GLN A 1 106 ? 14.104 -13.503 -13.082 1.00 83.19 106 GLN A CA 1
ATOM 818 C C . GLN A 1 106 ? 15.151 -12.946 -14.052 1.00 83.19 106 GLN A C 1
ATOM 820 O O . GLN A 1 106 ? 16.148 -12.397 -13.598 1.00 83.19 106 GLN A O 1
ATOM 825 N N . THR A 1 107 ? 14.942 -13.076 -15.362 1.00 87.00 107 THR A N 1
ATOM 826 C CA . THR A 1 107 ? 15.834 -12.549 -16.403 1.00 87.00 107 THR A CA 1
ATOM 827 C C . THR A 1 107 ? 15.431 -11.152 -16.870 1.00 87.00 107 THR A C 1
ATOM 829 O O . THR A 1 107 ? 16.173 -10.515 -17.610 1.00 87.00 107 THR A O 1
ATOM 832 N N . ALA A 1 108 ? 14.290 -10.641 -16.400 1.00 89.19 108 ALA A N 1
ATOM 833 C CA . ALA A 1 108 ? 13.795 -9.318 -16.738 1.00 89.19 108 ALA A CA 1
ATOM 834 C C . ALA A 1 108 ? 13.862 -8.357 -15.547 1.00 89.19 108 ALA A C 1
ATOM 836 O O . ALA A 1 108 ? 13.650 -8.726 -14.387 1.00 89.19 108 ALA A O 1
ATOM 837 N N . LEU A 1 109 ? 14.077 -7.081 -15.866 1.00 91.69 109 LEU A N 1
ATOM 838 C CA . LEU A 1 109 ? 13.870 -5.978 -14.938 1.00 91.69 109 LEU A CA 1
ATOM 839 C C . LEU A 1 109 ? 12.385 -5.908 -14.559 1.00 91.69 109 LEU A C 1
ATOM 841 O O . LEU A 1 109 ? 11.513 -5.878 -15.429 1.00 91.69 109 LEU A O 1
ATOM 845 N N . ARG A 1 110 ? 12.083 -5.868 -13.260 1.00 92.00 110 ARG A N 1
ATOM 846 C CA . ARG A 1 110 ? 10.705 -5.796 -12.753 1.00 92.00 110 ARG A CA 1
ATOM 847 C C . ARG A 1 110 ? 10.553 -4.668 -11.744 1.00 92.00 110 ARG A C 1
ATOM 849 O O . ARG A 1 110 ? 11.483 -4.323 -11.021 1.00 92.00 110 ARG A O 1
ATOM 856 N N . LEU A 1 111 ? 9.341 -4.128 -11.678 1.00 92.75 111 LEU A N 1
ATOM 857 C CA . LEU A 1 111 ? 8.967 -3.034 -10.789 1.00 92.75 111 LEU A CA 1
ATOM 858 C C . LEU A 1 111 ? 7.698 -3.417 -10.018 1.00 92.75 111 LEU A C 1
ATOM 860 O O . LEU A 1 111 ? 6.722 -3.887 -10.618 1.00 92.75 111 LEU A O 1
ATOM 864 N N . SER A 1 112 ? 7.719 -3.251 -8.694 1.00 90.62 112 SER A N 1
ATOM 865 C CA . SER A 1 112 ? 6.524 -3.397 -7.855 1.00 90.62 112 SER A CA 1
ATOM 866 C C . SER A 1 112 ? 5.507 -2.303 -8.162 1.00 90.62 112 SER A C 1
ATOM 868 O O . SER A 1 112 ? 5.863 -1.260 -8.702 1.00 90.62 112 SER A O 1
ATOM 870 N N . SER A 1 113 ? 4.255 -2.490 -7.743 1.00 90.50 113 SER A N 1
ATOM 871 C CA . SER A 1 113 ? 3.316 -1.368 -7.645 1.00 90.50 113 SER A CA 1
ATOM 872 C C . SER A 1 113 ? 3.927 -0.214 -6.845 1.00 90.50 113 SER A C 1
ATOM 874 O O . SER A 1 113 ? 4.774 -0.437 -5.969 1.00 90.50 113 SER A O 1
ATOM 876 N N . ILE A 1 114 ? 3.500 1.004 -7.168 1.00 93.81 114 ILE A N 1
ATOM 877 C CA . ILE A 1 114 ? 3.878 2.201 -6.424 1.00 93.81 114 ILE A CA 1
ATOM 878 C C . ILE A 1 114 ? 3.000 2.249 -5.180 1.00 93.81 114 ILE A C 1
ATOM 880 O O . ILE A 1 114 ? 1.784 2.127 -5.267 1.00 93.81 114 ILE A O 1
ATOM 884 N N . VAL A 1 115 ? 3.619 2.406 -4.016 1.00 93.00 115 VAL A N 1
ATOM 885 C CA . VAL A 1 115 ? 2.901 2.572 -2.754 1.00 93.00 115 VAL A CA 1
ATOM 886 C C . VAL A 1 115 ? 2.977 4.033 -2.352 1.00 93.00 115 VAL A C 1
ATOM 888 O O . VAL A 1 115 ? 4.068 4.563 -2.155 1.00 93.00 115 VAL A O 1
ATOM 891 N N . VAL A 1 116 ? 1.826 4.671 -2.177 1.00 95.19 116 VAL A N 1
ATOM 892 C CA . VAL A 1 116 ? 1.741 5.982 -1.529 1.00 95.19 116 VAL A CA 1
ATOM 893 C C . VAL A 1 116 ? 1.812 5.765 -0.022 1.00 95.19 116 VAL A C 1
ATOM 895 O O . VAL A 1 116 ? 1.026 5.002 0.536 1.00 95.19 116 VAL A O 1
ATOM 898 N N . ILE A 1 117 ? 2.764 6.402 0.652 1.00 93.31 117 ILE A N 1
ATOM 899 C CA . ILE A 1 117 ? 2.953 6.267 2.097 1.00 93.31 117 ILE A CA 1
ATOM 900 C C . ILE A 1 117 ? 2.123 7.338 2.806 1.00 93.31 117 ILE A C 1
ATOM 902 O O . ILE A 1 117 ? 2.360 8.531 2.633 1.00 93.31 117 ILE A O 1
ATOM 906 N N . LYS A 1 118 ? 1.177 6.903 3.645 1.00 90.56 118 LYS A N 1
ATOM 907 C CA . LYS A 1 118 ? 0.376 7.765 4.533 1.00 90.56 118 LYS A CA 1
ATOM 908 C C . LYS A 1 118 ? 1.176 8.180 5.762 1.00 90.56 118 LYS A C 1
ATOM 910 O O . LYS A 1 118 ? 1.091 9.320 6.207 1.00 90.56 118 LYS A O 1
ATOM 915 N N . LYS A 1 119 ? 1.944 7.246 6.327 1.00 87.69 119 LYS A N 1
ATOM 916 C CA . LYS A 1 119 ? 2.737 7.463 7.540 1.00 87.69 119 LYS A CA 1
ATOM 917 C C . LYS A 1 119 ? 3.916 6.497 7.594 1.00 87.69 119 LYS A C 1
ATOM 919 O O . LYS A 1 119 ? 3.790 5.348 7.178 1.00 87.69 119 LYS A O 1
ATOM 924 N N . ALA A 1 120 ? 5.027 6.945 8.167 1.00 88.62 120 ALA A N 1
ATOM 925 C CA . ALA A 1 120 ? 6.120 6.079 8.588 1.00 88.62 120 ALA A CA 1
ATOM 926 C C . ALA A 1 120 ? 6.479 6.370 10.050 1.00 88.62 120 ALA A C 1
ATOM 928 O O . ALA A 1 120 ? 6.450 7.525 10.476 1.00 88.62 120 ALA A O 1
ATOM 929 N N . GLU A 1 121 ? 6.784 5.339 10.834 1.00 87.00 121 GLU A N 1
ATOM 930 C CA . GLU A 1 121 ? 7.197 5.499 12.232 1.00 87.00 121 GLU A CA 1
ATOM 931 C C . GLU A 1 121 ? 8.195 4.419 12.650 1.00 87.00 121 GLU A C 1
ATOM 933 O O . GLU A 1 121 ? 8.231 3.334 12.072 1.00 87.00 121 GLU A O 1
ATOM 938 N N . ARG A 1 122 ? 8.996 4.690 13.684 1.00 85.44 122 ARG A N 1
ATOM 939 C CA . ARG A 1 122 ? 9.837 3.645 14.274 1.00 85.44 122 ARG A CA 1
ATOM 940 C C . ARG A 1 122 ? 8.966 2.655 15.053 1.00 85.44 122 ARG A C 1
ATOM 942 O O . ARG A 1 122 ? 8.125 3.099 15.837 1.00 85.44 122 ARG A O 1
ATOM 949 N N . PRO A 1 123 ? 9.176 1.339 14.890 1.00 78.44 123 PRO A N 1
ATOM 950 C CA . PRO A 1 123 ? 8.423 0.340 15.626 1.00 78.44 123 PRO A CA 1
ATOM 951 C C . PRO A 1 123 ? 8.705 0.459 17.126 1.00 78.44 123 PRO A C 1
ATOM 953 O O . PRO A 1 123 ? 9.853 0.560 17.558 1.00 78.44 123 PRO A O 1
ATOM 956 N N . THR A 1 124 ? 7.654 0.384 17.935 1.00 73.81 124 THR A N 1
ATOM 957 C CA . THR A 1 124 ? 7.781 0.141 19.378 1.00 73.81 124 THR A CA 1
ATOM 958 C C . THR A 1 124 ? 8.123 -1.331 19.647 1.00 73.81 124 THR A C 1
ATOM 960 O O . THR A 1 124 ? 7.893 -2.193 18.796 1.00 73.81 124 THR A O 1
ATOM 963 N N . ALA A 1 125 ? 8.646 -1.651 20.838 1.00 65.75 125 ALA A N 1
ATOM 964 C CA . ALA A 1 125 ? 9.103 -3.005 21.189 1.00 65.75 125 ALA A CA 1
ATOM 965 C C . ALA A 1 125 ? 8.040 -4.110 20.979 1.00 65.75 125 ALA A C 1
ATOM 967 O O . ALA A 1 125 ? 8.386 -5.246 20.675 1.00 65.75 125 ALA A O 1
ATOM 968 N N . GLY A 1 126 ? 6.743 -3.784 21.082 1.00 61.00 126 GLY A N 1
ATOM 969 C CA . GLY A 1 126 ? 5.646 -4.723 20.803 1.00 61.00 126 GLY A CA 1
ATOM 970 C C . GLY A 1 126 ? 5.265 -4.849 19.320 1.00 61.00 126 GLY A C 1
ATOM 971 O O . GLY A 1 126 ? 4.730 -5.875 18.911 1.00 61.00 126 GLY A O 1
ATOM 972 N N . GLN A 1 127 ? 5.558 -3.840 18.494 1.00 59.94 127 GLN A N 1
ATOM 973 C CA . GLN A 1 127 ? 5.215 -3.832 17.065 1.00 59.94 127 GLN A CA 1
ATOM 974 C C . GLN A 1 127 ? 6.234 -4.588 16.197 1.00 59.94 127 GLN A C 1
ATOM 976 O O . GLN A 1 127 ? 5.912 -4.968 15.077 1.00 59.94 127 GLN A O 1
ATOM 981 N N . GLN A 1 128 ? 7.440 -4.858 16.705 1.00 52.50 128 GLN A N 1
ATOM 982 C CA . GLN A 1 128 ? 8.480 -5.602 15.975 1.00 52.50 128 GLN A CA 1
ATOM 983 C C . GLN A 1 128 ? 8.081 -7.057 15.664 1.00 52.50 128 GLN A C 1
ATOM 985 O O . GLN A 1 128 ? 8.573 -7.635 14.698 1.00 52.50 128 GLN A O 1
ATOM 990 N N . ALA A 1 129 ? 7.168 -7.644 16.448 1.00 52.34 129 ALA A N 1
ATOM 991 C CA . ALA A 1 129 ? 6.668 -9.007 16.246 1.00 52.34 129 ALA A CA 1
ATOM 992 C C . ALA A 1 129 ? 5.603 -9.115 15.137 1.00 52.34 129 ALA A C 1
ATOM 994 O O . ALA A 1 129 ? 5.341 -10.202 14.615 1.00 52.34 129 ALA A O 1
ATOM 995 N N . LEU A 1 130 ? 4.991 -7.993 14.756 1.00 55.88 130 LEU A N 1
ATOM 996 C CA . LEU A 1 130 ? 4.061 -7.927 13.642 1.00 55.88 130 LEU A CA 1
ATOM 997 C C . LEU A 1 130 ? 4.925 -7.790 12.390 1.00 55.88 130 LEU A C 1
ATOM 999 O O . LEU A 1 130 ? 5.501 -6.730 12.167 1.00 55.88 130 LEU A O 1
ATOM 1003 N N . ARG A 1 131 ? 5.069 -8.866 11.603 1.00 59.41 131 ARG A N 1
ATOM 1004 C CA . ARG A 1 131 ? 5.681 -8.832 10.262 1.00 59.41 131 ARG A CA 1
ATOM 1005 C C . ARG A 1 131 ? 4.949 -7.775 9.440 1.00 59.41 131 ARG A C 1
ATOM 1007 O O . ARG A 1 131 ? 3.927 -8.105 8.861 1.00 59.41 131 ARG A O 1
ATOM 1014 N N . THR A 1 132 ? 5.403 -6.531 9.496 1.00 67.75 132 THR A N 1
ATOM 1015 C CA . THR A 1 132 ? 4.722 -5.327 9.003 1.00 67.75 132 THR A CA 1
ATOM 1016 C C . THR A 1 132 ? 5.512 -4.789 7.824 1.00 67.75 132 THR A C 1
ATOM 1018 O O . THR A 1 132 ? 6.697 -5.095 7.687 1.00 67.75 132 THR A O 1
ATOM 1021 N N . PHE A 1 133 ? 4.886 -3.985 6.971 1.00 82.62 133 PHE A N 1
ATOM 1022 C CA . PHE A 1 133 ? 5.593 -3.380 5.855 1.00 82.62 133 PHE A CA 1
ATOM 1023 C C . PHE A 1 133 ? 6.694 -2.468 6.387 1.00 82.62 133 PHE A C 1
ATOM 1025 O O . PHE A 1 133 ? 6.419 -1.465 7.042 1.00 82.62 133 PHE A O 1
ATOM 1032 N N . GLN A 1 134 ? 7.939 -2.857 6.138 1.00 84.19 134 GLN A N 1
ATOM 1033 C CA . GLN A 1 134 ? 9.118 -2.173 6.638 1.00 84.19 134 GLN A CA 1
ATOM 1034 C C . GLN A 1 134 ? 9.954 -1.607 5.498 1.00 84.19 134 GLN A C 1
ATOM 1036 O O . GLN A 1 134 ? 10.108 -2.227 4.441 1.00 84.19 134 GLN A O 1
ATOM 1041 N N . PHE A 1 135 ? 10.530 -0.440 5.756 1.00 85.19 135 PHE A N 1
ATOM 1042 C CA . PHE A 1 135 ? 11.594 0.144 4.956 1.00 85.19 135 PHE A CA 1
ATOM 1043 C C . PHE A 1 135 ? 12.699 0.613 5.901 1.00 85.19 135 PHE A C 1
ATOM 1045 O O . PHE A 1 135 ? 12.485 1.510 6.718 1.00 85.19 135 PHE A O 1
ATOM 1052 N N . GLY A 1 136 ? 13.868 -0.023 5.817 1.00 84.88 136 GLY A N 1
ATOM 1053 C CA . GLY A 1 136 ? 14.927 0.175 6.807 1.00 84.88 136 GLY A CA 1
ATOM 1054 C C . GLY A 1 136 ? 14.451 -0.194 8.216 1.00 84.88 136 GLY A C 1
ATOM 1055 O O . GLY A 1 136 ? 13.964 -1.301 8.438 1.00 84.88 136 GLY A O 1
ATOM 1056 N N . ASP A 1 137 ? 14.576 0.742 9.155 1.00 83.50 137 ASP A N 1
ATOM 1057 C CA . ASP A 1 137 ? 14.134 0.625 10.551 1.00 83.50 137 ASP A CA 1
ATOM 1058 C C . ASP A 1 137 ? 12.701 1.141 10.789 1.00 83.50 137 ASP A C 1
ATOM 1060 O O . ASP A 1 137 ? 12.241 1.164 11.931 1.00 83.50 137 ASP A O 1
ATOM 1064 N N . MET A 1 138 ? 11.987 1.566 9.741 1.00 87.12 138 MET A N 1
ATOM 1065 C CA . MET A 1 138 ? 10.659 2.172 9.851 1.00 87.12 138 MET A CA 1
ATOM 1066 C C . MET A 1 138 ? 9.540 1.206 9.464 1.00 87.12 138 MET A C 1
ATOM 1068 O O . MET A 1 138 ? 9.636 0.477 8.476 1.00 87.12 138 MET A O 1
ATOM 1072 N N . LEU A 1 139 ? 8.437 1.267 10.212 1.00 86.25 139 LEU A N 1
ATOM 1073 C CA . LEU A 1 139 ? 7.137 0.753 9.797 1.00 86.25 139 LEU A CA 1
ATOM 1074 C C . LEU A 1 139 ? 6.493 1.738 8.831 1.00 86.25 139 LEU A C 1
ATOM 1076 O O . LEU A 1 139 ? 6.426 2.934 9.111 1.00 86.25 139 LEU A O 1
ATOM 1080 N N . VAL A 1 140 ? 5.995 1.220 7.718 1.00 87.12 140 VAL A N 1
ATOM 1081 C CA . VAL A 1 140 ? 5.373 1.984 6.644 1.00 87.12 140 VAL A CA 1
ATOM 1082 C C . VAL A 1 140 ? 3.890 1.644 6.583 1.00 87.12 140 VAL A C 1
ATOM 1084 O O . VAL A 1 140 ? 3.504 0.482 6.475 1.00 87.12 140 VAL A O 1
ATOM 1087 N N . TYR A 1 141 ? 3.055 2.676 6.601 1.00 86.31 141 TYR A N 1
ATOM 1088 C CA . TYR A 1 141 ? 1.609 2.567 6.472 1.00 86.31 141 TYR A CA 1
ATOM 1089 C C . TYR A 1 141 ? 1.186 3.120 5.108 1.00 86.31 141 TYR A C 1
ATOM 1091 O O . TYR A 1 141 ? 1.348 4.325 4.866 1.00 86.31 141 TYR A O 1
ATOM 1099 N N . PRO A 1 142 ? 0.671 2.270 4.203 1.00 89.69 142 PRO A N 1
ATOM 1100 C CA . PRO A 1 142 ? 0.142 2.719 2.923 1.00 89.69 142 PRO A CA 1
ATOM 1101 C C . PRO A 1 142 ? -1.060 3.650 3.094 1.00 89.69 142 PRO A C 1
ATOM 1103 O O . PRO A 1 142 ? -1.866 3.483 4.007 1.00 89.69 142 PRO A O 1
ATOM 1106 N N . ASN A 1 143 ? -1.190 4.608 2.186 1.00 90.75 143 ASN A N 1
ATOM 1107 C CA . ASN A 1 143 ? -2.459 5.256 1.888 1.00 90.75 143 ASN A CA 1
ATOM 1108 C C . ASN A 1 143 ? -3.336 4.246 1.123 1.00 90.75 143 ASN A C 1
ATOM 1110 O O . ASN A 1 143 ? -2.842 3.547 0.236 1.00 90.75 143 ASN A O 1
ATOM 1114 N N . LEU A 1 144 ? -4.607 4.131 1.502 1.00 87.50 144 LEU A N 1
ATOM 1115 C CA . LEU A 1 144 ? -5.552 3.136 0.988 1.00 87.50 144 LEU A CA 1
ATOM 1116 C C . LEU A 1 144 ? -6.546 3.746 -0.017 1.00 87.50 144 LEU A C 1
ATOM 1118 O O . LEU A 1 144 ? -7.632 3.206 -0.227 1.00 87.50 144 LEU A O 1
ATOM 1122 N N . GLY A 1 145 ? -6.164 4.860 -0.647 1.00 87.75 145 GLY A N 1
ATOM 1123 C CA . GLY A 1 145 ? -6.941 5.587 -1.651 1.00 87.75 145 GLY A CA 1
ATOM 1124 C C . GLY A 1 145 ? -7.486 6.933 -1.168 1.00 87.75 145 GLY A C 1
ATOM 1125 O O . GLY A 1 145 ? -8.242 7.579 -1.895 1.00 87.75 145 GLY A O 1
ATOM 1126 N N . GLU A 1 146 ? -7.140 7.374 0.043 1.00 91.00 146 GLU A N 1
ATOM 1127 C CA . GLU A 1 146 ? -7.543 8.689 0.532 1.00 91.00 146 GLU A CA 1
ATOM 1128 C C . GLU A 1 146 ? -6.793 9.815 -0.196 1.00 91.00 146 GLU A C 1
ATOM 1130 O O . GLU A 1 146 ? -5.614 9.666 -0.534 1.00 91.00 146 GLU A O 1
ATOM 1135 N N . PRO A 1 147 ? -7.418 10.990 -0.383 1.00 94.56 147 PRO A N 1
ATOM 1136 C CA . PRO A 1 147 ? -6.709 12.141 -0.915 1.00 94.56 147 PRO A CA 1
ATOM 1137 C C . PRO A 1 147 ? -5.518 12.551 -0.037 1.00 94.56 147 PRO A C 1
ATOM 1139 O O . PRO A 1 147 ? -5.579 12.520 1.193 1.00 94.56 147 PRO A O 1
ATOM 1142 N N . VAL A 1 148 ? -4.439 12.982 -0.682 1.00 95.38 148 VAL A N 1
ATOM 1143 C CA . VAL A 1 148 ? -3.238 13.507 -0.033 1.00 95.38 148 VAL A CA 1
ATOM 1144 C C . VAL A 1 148 ? -3.431 15.004 0.216 1.00 95.38 148 VAL A C 1
ATOM 1146 O O . VAL A 1 148 ? -3.503 15.792 -0.727 1.00 95.38 148 VAL A O 1
ATOM 1149 N N . SER A 1 149 ? -3.521 15.402 1.486 1.00 93.19 149 SER A N 1
ATOM 1150 C CA . SER A 1 149 ? -3.716 16.805 1.877 1.00 93.19 149 SER A CA 1
ATOM 1151 C C . SER A 1 149 ? -2.396 17.561 1.983 1.00 93.19 149 SER A C 1
ATOM 1153 O O . SER A 1 149 ? -1.460 17.119 2.658 1.00 93.19 149 SER A O 1
ATOM 1155 N N . LYS A 1 150 ? -2.346 18.750 1.370 1.00 92.94 150 LYS A N 1
ATOM 1156 C CA . LYS A 1 150 ? -1.215 19.673 1.522 1.00 92.94 150 LYS A CA 1
ATOM 1157 C C . LYS A 1 150 ? -1.116 20.194 2.956 1.00 92.94 150 LYS A C 1
ATOM 1159 O O . LYS A 1 150 ? -0.015 20.209 3.501 1.00 92.94 150 LYS A O 1
ATOM 1164 N N . ALA A 1 151 ? -2.237 20.522 3.598 1.00 90.56 151 ALA A N 1
ATOM 1165 C CA . ALA A 1 151 ? -2.278 20.985 4.986 1.00 90.56 151 ALA A CA 1
ATOM 1166 C C . ALA A 1 151 ? -1.765 19.957 6.015 1.00 90.56 151 ALA A C 1
ATOM 1168 O O . ALA A 1 151 ? -1.232 20.348 7.051 1.00 90.56 151 ALA A O 1
ATOM 1169 N N . ALA A 1 152 ? -1.909 18.654 5.748 1.00 85.75 152 ALA A N 1
ATOM 1170 C CA . ALA A 1 152 ? -1.537 17.607 6.704 1.00 85.75 152 ALA A CA 1
ATOM 1171 C C . ALA A 1 152 ? -0.026 17.308 6.762 1.00 85.75 152 ALA A C 1
ATOM 1173 O O . ALA A 1 152 ? 0.470 16.882 7.804 1.00 85.75 152 ALA A O 1
ATOM 1174 N N . GLY A 1 153 ? 0.711 17.504 5.664 1.00 82.44 153 GLY A N 1
ATOM 1175 C CA . GLY A 1 153 ? 2.139 17.156 5.619 1.00 82.44 153 GLY A CA 1
ATOM 1176 C C . GLY A 1 153 ? 2.947 17.726 4.453 1.00 82.44 153 GLY A C 1
ATOM 1177 O O . GLY A 1 153 ? 4.156 17.521 4.419 1.00 82.44 153 GLY A O 1
ATOM 1178 N N . ASN A 1 154 ? 2.309 18.432 3.511 1.00 90.00 154 ASN A N 1
ATOM 1179 C CA . ASN A 1 154 ? 2.907 19.076 2.329 1.00 90.00 154 ASN A CA 1
ATOM 1180 C C . ASN A 1 154 ? 3.921 18.227 1.526 1.00 90.00 154 ASN A C 1
ATOM 1182 O O . ASN A 1 154 ? 4.748 18.749 0.775 1.00 90.00 154 ASN A O 1
ATOM 1186 N N . GLN A 1 155 ? 3.863 16.906 1.668 1.00 94.44 155 GLN A N 1
ATOM 1187 C CA . GLN A 1 155 ? 4.771 15.959 1.040 1.00 94.44 155 GLN A CA 1
ATOM 1188 C C . GLN A 1 155 ? 3.982 14.762 0.526 1.00 94.44 155 GLN A C 1
ATOM 1190 O O . GLN A 1 155 ? 3.073 14.260 1.186 1.00 94.44 155 GLN A O 1
ATOM 1195 N N . LEU A 1 156 ? 4.367 14.296 -0.657 1.00 95.62 156 LEU A N 1
ATOM 1196 C CA . LEU A 1 156 ? 3.945 13.031 -1.228 1.00 95.62 156 LEU A CA 1
ATOM 1197 C C . LEU A 1 156 ? 5.116 12.058 -1.145 1.00 95.62 156 LEU A C 1
ATOM 1199 O O . LEU A 1 156 ? 6.122 12.225 -1.837 1.00 95.62 156 LEU A O 1
ATOM 1203 N N . THR A 1 157 ? 4.969 11.045 -0.298 1.00 95.44 157 THR A N 1
ATOM 1204 C CA . THR A 1 157 ? 5.984 10.010 -0.102 1.00 95.44 157 THR A CA 1
ATOM 1205 C C . THR A 1 157 ? 5.579 8.749 -0.853 1.00 95.44 157 THR A C 1
ATOM 1207 O O . THR A 1 157 ? 4.475 8.238 -0.671 1.00 95.44 157 THR A O 1
ATOM 1210 N N . LEU A 1 158 ? 6.472 8.244 -1.697 1.00 96.06 158 LEU A N 1
ATOM 1211 C CA . LEU A 1 158 ? 6.241 7.098 -2.572 1.00 96.06 158 LEU A CA 1
ATOM 1212 C C . LEU A 1 158 ? 7.284 6.021 -2.301 1.00 96.06 158 LEU A C 1
ATOM 1214 O O . LEU A 1 158 ? 8.462 6.330 -2.142 1.00 96.06 158 LEU A O 1
ATOM 1218 N N . PHE A 1 159 ? 6.865 4.763 -2.307 1.00 94.69 159 PHE A N 1
ATOM 1219 C CA . PHE A 1 159 ? 7.739 3.603 -2.201 1.00 94.69 159 PHE A CA 1
ATOM 1220 C C . PHE A 1 159 ? 7.594 2.704 -3.424 1.00 94.69 159 PHE A C 1
ATOM 1222 O O . PHE A 1 159 ? 6.484 2.411 -3.871 1.00 94.69 159 PHE A O 1
ATOM 1229 N N . VAL A 1 160 ? 8.725 2.212 -3.923 1.00 94.56 160 VAL A N 1
ATOM 1230 C CA . VAL A 1 160 ? 8.785 1.181 -4.963 1.00 94.56 160 VAL A CA 1
ATOM 1231 C C . VAL A 1 160 ? 9.897 0.185 -4.664 1.00 94.56 160 VAL A C 1
ATOM 1233 O O . VAL A 1 160 ? 10.884 0.486 -3.996 1.00 94.56 160 VAL A O 1
ATOM 1236 N N . THR A 1 161 ? 9.751 -1.022 -5.195 1.00 93.38 161 THR A N 1
ATOM 1237 C CA . THR A 1 161 ? 10.795 -2.039 -5.211 1.00 93.38 161 THR A CA 1
ATOM 1238 C C . THR A 1 161 ? 11.138 -2.395 -6.652 1.00 93.38 161 THR A C 1
ATOM 1240 O O . THR A 1 161 ? 10.272 -2.825 -7.418 1.00 93.38 161 THR A O 1
ATOM 1243 N N . VAL A 1 162 ? 12.408 -2.234 -7.010 1.00 94.44 162 VAL A N 1
ATOM 1244 C CA . VAL A 1 162 ? 12.984 -2.696 -8.275 1.00 94.44 162 VAL A CA 1
ATOM 1245 C C . VAL A 1 162 ? 13.603 -4.070 -8.049 1.00 94.44 162 VAL A C 1
ATOM 1247 O O . VAL A 1 162 ? 14.281 -4.293 -7.047 1.00 94.44 162 VAL A O 1
ATOM 1250 N N . TYR A 1 163 ? 13.386 -4.982 -8.990 1.00 92.69 163 TYR A N 1
ATOM 1251 C CA . TYR A 1 163 ? 14.059 -6.276 -9.046 1.00 92.69 163 TYR A CA 1
ATOM 1252 C C . TYR A 1 163 ? 14.903 -6.311 -10.315 1.00 92.69 163 TYR A C 1
ATOM 1254 O O . TYR A 1 163 ? 14.358 -6.211 -11.418 1.00 92.69 163 TYR A O 1
ATOM 1262 N N . THR A 1 164 ? 16.219 -6.410 -10.159 1.00 91.75 164 THR A N 1
ATOM 1263 C CA . THR A 1 164 ? 17.158 -6.470 -11.278 1.00 91.75 164 THR A CA 1
ATOM 1264 C C . THR A 1 164 ? 17.099 -7.833 -11.961 1.00 91.75 164 THR A C 1
ATOM 1266 O O . THR A 1 164 ? 16.735 -8.845 -11.353 1.00 91.75 164 THR A O 1
ATOM 1269 N N . ALA A 1 165 ? 17.448 -7.857 -13.246 1.00 88.94 165 ALA A N 1
ATOM 1270 C CA . ALA A 1 165 ? 17.621 -9.104 -13.973 1.00 88.94 165 ALA A CA 1
ATOM 1271 C C . ALA A 1 165 ? 18.809 -9.882 -13.386 1.00 88.94 165 ALA A C 1
ATOM 1273 O O . ALA A 1 165 ? 19.872 -9.322 -13.105 1.00 88.94 165 ALA A O 1
ATOM 1274 N N . LYS A 1 166 ? 18.636 -11.187 -13.182 1.00 85.56 166 LYS A N 1
ATOM 1275 C CA . LYS A 1 166 ? 19.672 -12.058 -12.629 1.00 85.56 166 LYS A CA 1
ATOM 1276 C C . LYS A 1 166 ? 20.887 -12.068 -13.559 1.00 85.56 166 LYS A C 1
ATOM 1278 O O . LYS A 1 166 ? 20.783 -12.488 -14.705 1.00 85.56 166 LYS A O 1
ATOM 1283 N N . GLY A 1 167 ? 22.039 -11.654 -13.033 1.00 82.38 167 GLY A N 1
ATOM 1284 C CA . GLY A 1 167 ? 23.297 -11.577 -13.781 1.00 82.38 167 GLY A CA 1
ATOM 1285 C C . GLY A 1 167 ? 23.529 -10.252 -14.514 1.00 82.38 167 GLY A C 1
ATOM 1286 O O . GLY A 1 167 ? 24.633 -10.047 -15.007 1.00 82.38 167 GLY A O 1
ATOM 1287 N N . ASP A 1 168 ? 22.549 -9.343 -14.548 1.00 82.19 168 ASP A N 1
ATOM 1288 C CA . ASP A 1 168 ? 22.749 -7.984 -15.056 1.00 82.19 168 ASP A CA 1
ATOM 1289 C C . ASP A 1 168 ? 23.363 -7.104 -13.960 1.00 82.19 168 ASP A C 1
ATOM 1291 O O . ASP A 1 168 ? 22.804 -6.945 -12.871 1.00 82.19 168 ASP A O 1
ATOM 1295 N N . THR A 1 169 ? 24.535 -6.543 -14.247 1.00 81.56 169 THR A N 1
ATOM 1296 C CA . THR A 1 169 ? 25.263 -5.630 -13.354 1.00 81.56 169 THR A CA 1
ATOM 1297 C C . THR A 1 169 ? 25.067 -4.163 -13.731 1.00 81.56 169 THR A C 1
ATOM 1299 O O . THR A 1 169 ? 25.684 -3.284 -13.129 1.00 81.56 169 THR A O 1
ATOM 1302 N N . THR A 1 170 ? 24.246 -3.874 -14.742 1.00 87.19 170 THR A N 1
ATOM 1303 C CA . THR A 1 170 ? 23.959 -2.507 -15.172 1.00 87.19 170 THR A CA 1
ATOM 1304 C C . THR A 1 170 ? 23.191 -1.776 -14.081 1.00 87.19 170 THR A C 1
ATOM 1306 O O . THR A 1 170 ? 22.133 -2.227 -13.645 1.00 87.19 170 THR A O 1
ATOM 1309 N N . ALA A 1 171 ? 23.699 -0.619 -13.654 1.00 88.12 171 ALA A N 1
ATOM 1310 C CA . ALA A 1 171 ? 23.027 0.192 -12.648 1.00 88.12 171 ALA A CA 1
ATOM 1311 C C . ALA A 1 171 ? 21.660 0.677 -13.181 1.00 88.12 171 ALA A C 1
ATOM 1313 O O . ALA A 1 171 ? 21.623 1.404 -14.183 1.00 88.12 171 ALA A O 1
ATOM 1314 N N . PRO A 1 172 ? 20.534 0.292 -12.551 1.00 92.81 172 PRO A N 1
ATOM 1315 C CA . PRO A 1 172 ? 19.222 0.734 -12.987 1.00 92.81 172 PRO A CA 1
ATOM 1316 C C . PRO A 1 172 ? 19.024 2.220 -12.676 1.00 92.81 172 PRO A C 1
ATOM 1318 O O . PRO A 1 172 ? 19.357 2.694 -11.592 1.00 92.81 172 PRO A O 1
ATOM 1321 N N . LYS A 1 173 ? 18.422 2.950 -13.615 1.00 93.88 173 LYS A N 1
ATOM 1322 C CA . LYS A 1 173 ? 17.985 4.338 -13.431 1.00 93.88 173 LYS A CA 1
ATOM 1323 C C . LYS A 1 173 ? 16.480 4.387 -13.275 1.00 93.88 173 LYS A C 1
ATOM 1325 O O . LYS A 1 173 ? 15.766 3.791 -14.083 1.00 93.88 173 LYS A O 1
ATOM 1330 N N . LEU A 1 174 ? 16.006 5.107 -12.264 1.00 96.88 174 LEU A N 1
ATOM 1331 C CA . LEU A 1 174 ? 14.585 5.280 -11.995 1.00 96.88 174 LEU A CA 1
ATOM 1332 C C . LEU A 1 174 ? 14.152 6.693 -12.364 1.00 96.88 174 LEU A C 1
ATOM 1334 O O . LEU A 1 174 ? 14.784 7.660 -11.960 1.00 96.88 174 LEU A O 1
ATOM 1338 N N . SER A 1 175 ? 13.053 6.818 -13.095 1.00 97.31 175 SER A N 1
ATOM 1339 C CA . SER A 1 175 ? 12.416 8.098 -13.369 1.00 97.31 175 SER A CA 1
ATOM 1340 C C . SER A 1 175 ? 10.961 8.086 -12.930 1.00 97.31 175 SER A C 1
ATOM 1342 O O . SER A 1 175 ? 10.286 7.060 -13.024 1.00 97.31 175 SER A O 1
ATOM 1344 N N . LEU A 1 176 ? 10.473 9.244 -12.510 1.00 97.88 176 LEU A N 1
ATOM 1345 C CA . LEU A 1 176 ? 9.077 9.506 -12.206 1.00 97.88 176 LEU A CA 1
ATOM 1346 C C . LEU A 1 176 ? 8.572 10.612 -13.128 1.00 97.88 176 LEU A C 1
ATOM 1348 O O . LEU A 1 176 ? 9.082 11.728 -13.102 1.00 97.88 176 LEU A O 1
ATOM 1352 N N . GLU A 1 177 ? 7.543 10.310 -13.906 1.00 98.00 177 GLU A N 1
ATOM 1353 C CA . GLU A 1 177 ? 6.728 11.309 -14.587 1.00 98.00 177 GLU A CA 1
ATOM 1354 C C . GLU A 1 177 ? 5.454 11.568 -13.777 1.00 98.00 177 GLU A C 1
ATOM 1356 O O . GLU A 1 177 ? 4.745 10.639 -13.393 1.00 98.00 177 GLU A O 1
ATOM 1361 N N . ILE A 1 178 ? 5.164 12.840 -13.521 1.00 97.94 178 ILE A N 1
ATOM 1362 C CA . ILE A 1 178 ? 3.934 13.290 -12.875 1.00 97.94 178 ILE A CA 1
ATOM 1363 C C . ILE A 1 178 ? 3.075 13.913 -13.966 1.00 97.94 178 ILE A C 1
ATOM 1365 O O . ILE A 1 178 ? 3.489 14.892 -14.590 1.00 97.94 178 ILE A O 1
ATOM 1369 N N . ALA A 1 179 ? 1.885 13.366 -14.185 1.00 98.00 179 ALA A N 1
ATOM 1370 C CA . ALA A 1 179 ? 0.948 13.851 -15.183 1.00 98.00 179 ALA A CA 1
ATOM 1371 C C . ALA A 1 179 ? -0.354 14.334 -14.537 1.00 98.00 179 ALA A C 1
ATOM 1373 O O . ALA A 1 179 ? -0.831 13.768 -13.556 1.00 98.00 179 ALA A O 1
ATOM 1374 N N . ARG A 1 180 ? -0.952 15.377 -15.112 1.00 97.19 180 ARG A N 1
ATOM 1375 C CA . ARG A 1 180 ? -2.276 15.891 -14.746 1.00 97.19 180 ARG A CA 1
ATOM 1376 C C . ARG A 1 180 ? -3.104 16.032 -16.012 1.00 97.19 180 ARG A C 1
ATOM 1378 O O . ARG A 1 180 ? -2.650 16.650 -16.972 1.00 97.19 180 ARG A O 1
ATOM 1385 N N . ALA A 1 181 ? -4.302 15.447 -16.022 1.00 93.38 181 ALA A N 1
ATOM 1386 C CA . ALA A 1 181 ? -5.170 15.415 -17.204 1.00 93.38 181 ALA A CA 1
ATOM 1387 C C . ALA A 1 181 ? -4.424 14.957 -18.480 1.00 93.38 181 ALA A C 1
ATOM 1389 O O . ALA A 1 181 ? -4.537 15.580 -19.532 1.00 93.38 181 ALA A O 1
ATOM 1390 N N . GLY A 1 182 ? -3.589 13.917 -18.360 1.00 92.94 182 GLY A N 1
ATOM 1391 C CA . GLY A 1 182 ? -2.797 13.359 -19.463 1.00 92.94 182 GLY A CA 1
ATOM 1392 C C . GLY A 1 182 ? -1.552 14.158 -19.874 1.00 92.94 182 GLY A C 1
ATOM 1393 O O . GLY A 1 182 ? -0.787 13.674 -20.701 1.00 92.94 182 GLY A O 1
ATOM 1394 N N . HIS A 1 183 ? -1.309 15.338 -19.296 1.00 95.19 183 HIS A N 1
ATOM 1395 C CA . HIS A 1 183 ? -0.155 16.177 -19.621 1.00 95.19 183 HIS A CA 1
ATOM 1396 C C . HIS A 1 183 ? 0.922 16.056 -18.547 1.00 95.19 183 HIS A C 1
ATOM 1398 O O . HIS A 1 183 ? 0.620 16.164 -17.357 1.00 95.19 183 HIS A O 1
ATOM 1404 N N . SER A 1 184 ? 2.178 15.873 -18.955 1.00 96.62 184 SER A N 1
ATOM 1405 C CA . SER A 1 184 ? 3.311 15.877 -18.029 1.00 96.62 184 SER A CA 1
ATOM 1406 C C . SER A 1 184 ? 3.471 17.259 -17.389 1.00 96.62 184 SER A C 1
ATOM 1408 O O . SER A 1 184 ? 3.564 18.272 -18.080 1.00 96.62 184 SER A O 1
ATOM 1410 N N . VAL A 1 185 ? 3.485 17.297 -16.059 1.00 96.69 185 VAL A N 1
ATOM 1411 C CA . VAL A 1 185 ? 3.656 18.511 -15.241 1.00 96.69 185 VAL A CA 1
ATOM 1412 C C . VAL A 1 185 ? 4.911 18.453 -14.371 1.00 96.69 185 VAL A C 1
ATOM 1414 O O . VAL A 1 185 ? 5.242 19.418 -13.684 1.00 96.69 185 VAL A O 1
ATOM 1417 N N . GLY A 1 186 ? 5.624 17.328 -14.393 1.00 94.69 186 GLY A N 1
ATOM 1418 C CA . GLY A 1 186 ? 6.870 17.146 -13.670 1.00 94.69 186 GLY A CA 1
ATOM 1419 C C . GLY A 1 186 ? 7.583 15.873 -14.098 1.00 94.69 186 GLY A C 1
ATOM 1420 O O . GLY A 1 186 ? 6.955 14.868 -14.432 1.00 94.69 186 GLY A O 1
ATOM 1421 N N . HIS A 1 187 ? 8.909 15.919 -14.057 1.00 96.44 187 HIS A N 1
ATOM 1422 C CA . HIS A 1 187 ? 9.758 14.767 -14.303 1.00 96.44 187 HIS A CA 1
ATOM 1423 C C . HIS A 1 187 ? 10.913 14.771 -13.307 1.00 96.44 187 HIS A C 1
ATOM 1425 O O . HIS A 1 187 ? 11.557 15.800 -13.106 1.00 96.44 187 HIS A O 1
ATOM 1431 N N . LEU A 1 188 ? 11.160 13.628 -12.677 1.00 95.44 188 LEU A N 1
ATOM 1432 C CA . LEU A 1 188 ? 12.224 13.433 -11.701 1.00 95.44 188 LEU A CA 1
ATOM 1433 C C . LEU A 1 188 ? 13.039 12.207 -12.110 1.00 95.44 188 LEU A C 1
ATOM 1435 O O . LEU A 1 188 ? 12.480 11.209 -12.559 1.00 95.44 188 LEU A O 1
ATOM 1439 N N . SER A 1 189 ? 14.355 12.284 -11.947 1.00 95.00 189 SER A N 1
ATOM 1440 C CA . SER A 1 189 ? 15.274 11.168 -12.165 1.00 95.00 189 SER A CA 1
ATOM 1441 C C . SER A 1 189 ? 16.010 10.889 -10.866 1.00 95.00 189 SER A C 1
ATOM 1443 O O . SER A 1 189 ? 16.439 11.819 -10.183 1.00 95.00 189 SER A O 1
ATOM 1445 N N . TYR A 1 190 ? 16.160 9.613 -10.544 1.00 92.44 190 TYR A N 1
ATOM 1446 C CA . TYR A 1 190 ? 16.760 9.136 -9.312 1.00 92.44 190 TYR A CA 1
ATOM 1447 C C . TYR A 1 190 ? 17.862 8.136 -9.631 1.00 92.44 190 TYR A C 1
ATOM 1449 O O . TYR A 1 190 ? 17.655 7.173 -10.380 1.00 92.44 190 TYR A O 1
ATOM 1457 N N . ASP A 1 191 ? 19.015 8.350 -9.011 1.00 88.25 191 ASP A N 1
ATOM 1458 C CA . ASP A 1 191 ? 20.063 7.346 -8.966 1.00 88.25 191 ASP A CA 1
ATOM 1459 C C . ASP A 1 191 ? 19.715 6.317 -7.889 1.00 88.25 191 ASP A C 1
ATOM 1461 O O . ASP A 1 191 ? 19.366 6.654 -6.753 1.00 88.25 191 ASP A O 1
ATOM 1465 N N . LEU A 1 192 ? 19.770 5.045 -8.270 1.00 91.75 192 LEU A N 1
ATOM 1466 C CA . LEU A 1 192 ? 19.508 3.934 -7.371 1.00 91.75 192 LEU A CA 1
ATOM 1467 C C . LEU A 1 192 ? 20.814 3.421 -6.766 1.00 91.75 192 LEU A C 1
ATOM 1469 O O . LEU A 1 192 ? 21.854 3.389 -7.422 1.00 91.75 192 LEU A O 1
ATOM 1473 N N . HIS A 1 193 ? 20.745 2.984 -5.509 1.00 89.94 193 HIS A N 1
ATOM 1474 C CA . HIS A 1 193 ? 21.837 2.236 -4.897 1.00 89.94 193 HIS A CA 1
ATOM 1475 C C . HIS A 1 193 ? 21.950 0.839 -5.519 1.00 89.94 193 HIS A C 1
ATOM 1477 O O . HIS A 1 193 ? 21.045 0.363 -6.209 1.00 89.94 193 HIS A O 1
ATOM 1483 N N . ALA A 1 194 ? 23.075 0.176 -5.254 1.00 90.06 194 ALA A N 1
ATOM 1484 C CA . ALA A 1 194 ? 23.291 -1.196 -5.689 1.00 90.06 194 ALA A CA 1
ATOM 1485 C C . ALA A 1 194 ? 22.217 -2.142 -5.112 1.00 90.06 194 ALA A C 1
ATOM 1487 O O . ALA A 1 194 ? 21.800 -1.954 -3.967 1.00 90.06 194 ALA A O 1
ATOM 1488 N N . PRO A 1 195 ? 21.778 -3.163 -5.867 1.00 91.62 195 PRO A N 1
ATOM 1489 C CA . PRO A 1 195 ? 20.832 -4.151 -5.362 1.00 91.62 195 PRO A CA 1
ATOM 1490 C C . PRO A 1 195 ? 21.379 -4.918 -4.156 1.00 91.62 195 PRO A C 1
ATOM 1492 O O . PRO A 1 195 ? 22.584 -5.136 -4.025 1.00 91.62 195 PRO A O 1
ATOM 1495 N N . ASP A 1 196 ? 20.466 -5.371 -3.295 1.00 90.06 196 ASP A N 1
ATOM 1496 C CA . ASP A 1 196 ? 20.776 -6.336 -2.246 1.00 90.06 196 ASP A CA 1
ATOM 1497 C C . ASP A 1 196 ? 21.149 -7.713 -2.841 1.00 90.06 196 ASP A C 1
ATOM 1499 O O . ASP A 1 196 ? 21.062 -7.951 -4.049 1.00 90.06 196 ASP A O 1
ATOM 1503 N N . GLN A 1 197 ? 21.546 -8.660 -1.985 1.00 88.00 197 GLN A N 1
ATOM 1504 C CA . GLN A 1 197 ? 21.962 -10.011 -2.401 1.00 88.00 197 GLN A CA 1
ATOM 1505 C C . GLN A 1 197 ? 20.871 -10.796 -3.153 1.00 88.00 197 GLN A C 1
ATOM 1507 O O . GLN A 1 197 ? 21.164 -11.804 -3.793 1.00 88.00 197 GLN A O 1
ATOM 1512 N N . THR A 1 198 ? 19.614 -10.351 -3.080 1.00 86.25 198 THR A N 1
ATOM 1513 C CA . THR A 1 198 ? 18.474 -10.953 -3.780 1.00 86.25 198 THR A CA 1
ATOM 1514 C C . THR A 1 198 ? 18.153 -10.261 -5.109 1.00 86.25 198 THR A C 1
ATOM 1516 O O . THR A 1 198 ? 17.180 -10.630 -5.767 1.00 86.25 198 THR A O 1
ATOM 1519 N N . GLY A 1 199 ? 18.959 -9.277 -5.525 1.00 89.00 199 GLY A N 1
ATOM 1520 C CA . GLY A 1 199 ? 18.718 -8.483 -6.731 1.00 89.00 199 GLY A CA 1
ATOM 1521 C C . GLY A 1 199 ? 17.651 -7.404 -6.534 1.00 89.00 199 GLY A C 1
ATOM 1522 O O . GLY A 1 199 ? 17.034 -6.960 -7.500 1.00 89.00 199 GLY A O 1
ATOM 1523 N N . ARG A 1 200 ? 17.364 -7.010 -5.289 1.00 91.94 200 ARG A N 1
ATOM 1524 C CA . ARG A 1 200 ? 16.278 -6.083 -4.964 1.00 91.94 200 ARG A CA 1
ATOM 1525 C C . ARG A 1 200 ? 16.814 -4.719 -4.536 1.00 91.94 200 ARG A C 1
ATOM 1527 O O . ARG A 1 200 ? 17.760 -4.631 -3.764 1.00 91.94 200 ARG A O 1
ATOM 1534 N N . ILE A 1 201 ? 16.153 -3.658 -4.990 1.00 93.69 201 ILE A N 1
ATOM 1535 C CA . ILE A 1 201 ? 16.406 -2.270 -4.588 1.00 93.69 201 ILE A CA 1
ATOM 1536 C C . ILE A 1 201 ? 15.085 -1.696 -4.076 1.00 93.69 201 ILE A C 1
ATOM 1538 O O . ILE A 1 201 ? 14.115 -1.602 -4.830 1.00 93.69 201 ILE A O 1
ATOM 1542 N N . GLN A 1 202 ? 15.026 -1.323 -2.800 1.00 93.25 202 GLN A N 1
ATOM 1543 C CA . GLN A 1 202 ? 13.869 -0.631 -2.223 1.00 93.25 202 GLN A CA 1
ATOM 1544 C C . GLN A 1 202 ? 14.128 0.870 -2.233 1.00 93.25 202 GLN A C 1
ATOM 1546 O O . GLN A 1 202 ? 15.137 1.315 -1.702 1.00 93.25 202 GLN A O 1
ATOM 1551 N N . TYR A 1 203 ? 13.231 1.660 -2.809 1.00 94.25 203 TYR A N 1
ATOM 1552 C CA . TYR A 1 203 ? 13.433 3.096 -2.955 1.00 94.25 203 TYR A CA 1
ATOM 1553 C C . TYR A 1 203 ? 12.250 3.880 -2.399 1.00 94.25 203 TYR A C 1
ATOM 1555 O O . TYR A 1 203 ? 11.096 3.529 -2.652 1.00 94.25 203 TYR A O 1
ATOM 1563 N N . VAL A 1 204 ? 12.554 4.959 -1.676 1.00 94.12 204 VAL A N 1
ATOM 1564 C CA . VAL A 1 204 ? 11.575 5.933 -1.193 1.00 94.12 204 VAL A CA 1
ATOM 1565 C C . VAL A 1 204 ? 11.873 7.283 -1.824 1.00 94.12 204 VAL A C 1
ATOM 1567 O O . VAL A 1 204 ? 12.992 7.783 -1.739 1.00 94.12 204 VAL A O 1
ATOM 1570 N N . SER A 1 205 ? 10.853 7.869 -2.439 1.00 93.19 205 SER A N 1
ATOM 1571 C CA . SER A 1 205 ? 10.873 9.233 -2.956 1.00 93.19 205 SER A CA 1
ATOM 1572 C C . SER A 1 205 ? 9.983 10.119 -2.095 1.00 93.19 205 SER A C 1
ATOM 1574 O O . SER A 1 205 ? 8.891 9.706 -1.710 1.00 93.19 205 SER A O 1
ATOM 1576 N N . VAL A 1 206 ? 10.438 11.338 -1.814 1.00 94.50 206 VAL A N 1
ATOM 1577 C CA . VAL A 1 206 ? 9.656 12.374 -1.133 1.00 94.50 206 VAL A CA 1
ATOM 1578 C C . VAL A 1 206 ? 9.564 13.575 -2.061 1.00 94.50 206 VAL A C 1
ATOM 1580 O O . VAL A 1 206 ? 10.580 14.121 -2.490 1.00 94.50 206 VAL A O 1
ATOM 1583 N N . ILE A 1 207 ? 8.341 13.981 -2.385 1.00 95.06 207 ILE A N 1
ATOM 1584 C CA . ILE A 1 207 ? 8.058 15.051 -3.340 1.00 95.06 207 ILE A CA 1
ATOM 1585 C C . ILE A 1 207 ? 7.321 16.159 -2.597 1.00 95.06 207 ILE A C 1
ATOM 1587 O O . ILE A 1 207 ? 6.289 15.902 -1.979 1.00 95.06 207 ILE A O 1
ATOM 1591 N N . SER A 1 208 ? 7.826 17.394 -2.660 1.00 94.88 208 SER A N 1
ATOM 1592 C CA . SER A 1 208 ? 7.088 18.541 -2.117 1.00 94.88 208 SER A CA 1
ATOM 1593 C C . SER A 1 208 ? 5.804 18.776 -2.914 1.00 94.88 208 SER A C 1
ATOM 1595 O O . SER A 1 208 ? 5.821 18.805 -4.149 1.00 94.88 208 SER A O 1
ATOM 1597 N N . LEU A 1 209 ? 4.701 18.999 -2.200 1.00 95.31 209 LEU A N 1
ATOM 1598 C CA . LEU A 1 209 ? 3.411 19.337 -2.791 1.00 95.31 209 LEU A CA 1
ATOM 1599 C C . LEU A 1 209 ? 3.232 20.842 -3.054 1.00 95.31 209 LEU A C 1
ATOM 1601 O O . LEU A 1 209 ? 2.180 21.242 -3.554 1.00 95.31 209 LEU A O 1
ATOM 1605 N N . ASP A 1 210 ? 4.238 21.684 -2.793 1.00 93.19 210 ASP A N 1
ATOM 1606 C CA . ASP A 1 210 ? 4.139 23.148 -2.930 1.00 93.19 210 ASP A CA 1
ATOM 1607 C C . ASP A 1 210 ? 3.582 23.571 -4.293 1.00 93.19 210 ASP A C 1
ATOM 1609 O O . ASP A 1 210 ? 2.628 24.348 -4.377 1.00 93.19 210 ASP A O 1
ATOM 1613 N N . LYS A 1 211 ? 4.132 22.983 -5.362 1.00 91.56 211 LYS A N 1
ATOM 1614 C CA . LYS A 1 211 ? 3.781 23.280 -6.760 1.00 91.56 211 LYS A CA 1
ATOM 1615 C C . LYS A 1 211 ? 2.558 22.513 -7.269 1.00 91.56 211 LYS A C 1
ATOM 1617 O O . LYS A 1 211 ? 2.121 22.748 -8.394 1.00 91.56 211 LYS A O 1
ATOM 1622 N N . PHE A 1 212 ? 2.004 21.602 -6.471 1.00 94.88 212 PHE A N 1
ATOM 1623 C CA . PHE A 1 212 ? 0.811 20.853 -6.845 1.00 94.88 212 PHE A CA 1
ATOM 1624 C C . PHE A 1 212 ? -0.425 21.716 -6.617 1.00 94.88 212 PHE A C 1
ATOM 1626 O O . PHE A 1 212 ? -0.626 22.292 -5.542 1.00 94.88 212 PHE A O 1
ATOM 1633 N N . GLN A 1 213 ? -1.268 21.786 -7.641 1.00 95.12 213 GLN A N 1
ATOM 1634 C CA . GLN A 1 213 ? -2.624 22.291 -7.505 1.00 95.12 213 GLN A CA 1
ATOM 1635 C C . GLN A 1 213 ? -3.519 21.159 -6.985 1.00 95.12 213 GLN A C 1
ATOM 1637 O O . GLN A 1 213 ? -3.220 19.991 -7.228 1.00 95.12 213 GLN A O 1
ATOM 1642 N N . PRO A 1 214 ? -4.637 21.464 -6.313 1.00 96.25 214 PRO A N 1
ATOM 1643 C CA . PRO A 1 214 ? -5.635 20.446 -6.022 1.00 96.25 214 PRO A CA 1
ATOM 1644 C C . PRO A 1 214 ? -6.128 19.747 -7.302 1.00 96.25 214 PRO A C 1
ATOM 1646 O O . PRO A 1 214 ? -6.315 20.382 -8.349 1.00 96.25 214 PRO A O 1
ATOM 1649 N N . GLY A 1 215 ? -6.336 18.434 -7.222 1.00 96.88 215 GLY A N 1
ATOM 1650 C CA . GLY A 1 215 ? -6.834 17.615 -8.328 1.00 96.88 215 GLY A CA 1
ATOM 1651 C C . GLY A 1 215 ? -6.194 16.232 -8.410 1.00 96.88 215 GLY A C 1
ATOM 1652 O O . GLY A 1 215 ? -5.404 15.842 -7.552 1.00 96.88 215 GLY A O 1
ATOM 1653 N N . ASP A 1 216 ? -6.564 15.491 -9.450 1.00 97.94 216 ASP A N 1
ATOM 1654 C CA . ASP A 1 216 ? -6.076 14.138 -9.711 1.00 97.94 216 ASP A CA 1
ATOM 1655 C C . ASP A 1 216 ? -4.798 14.154 -10.563 1.00 97.94 216 ASP A C 1
ATOM 1657 O O . ASP A 1 216 ? -4.681 14.901 -11.540 1.00 97.94 216 ASP A O 1
ATOM 1661 N N . TYR A 1 217 ? -3.851 13.300 -10.190 1.00 97.94 217 TYR A N 1
ATOM 1662 C CA . TYR A 1 217 ? -2.558 13.125 -10.837 1.00 97.94 217 TYR A CA 1
ATOM 1663 C C . TYR A 1 217 ? -2.304 11.644 -11.114 1.00 97.94 217 TYR A C 1
ATOM 1665 O O . TYR A 1 217 ? -2.664 10.782 -10.313 1.00 97.94 217 TYR A O 1
ATOM 1673 N N . GLU A 1 218 ? -1.632 11.363 -12.227 1.00 98.12 218 GLU A N 1
ATOM 1674 C CA . GLU A 1 218 ? -1.053 10.055 -12.524 1.00 98.12 218 GLU A CA 1
ATOM 1675 C C . GLU A 1 218 ? 0.459 10.117 -12.279 1.00 98.12 218 GLU A C 1
ATOM 1677 O O . GLU A 1 218 ? 1.151 11.020 -12.756 1.00 98.12 218 GLU A O 1
ATOM 1682 N N . LEU A 1 219 ? 0.975 9.153 -11.527 1.00 97.75 219 LEU A N 1
ATOM 1683 C CA . LEU A 1 219 ? 2.386 8.994 -11.204 1.00 97.75 219 LEU A CA 1
ATOM 1684 C C . LEU A 1 219 ? 2.920 7.793 -11.972 1.00 97.75 219 LEU A C 1
ATOM 1686 O O . LEU A 1 219 ? 2.490 6.674 -11.709 1.00 97.75 219 LEU A O 1
ATOM 1690 N N . LYS A 1 220 ?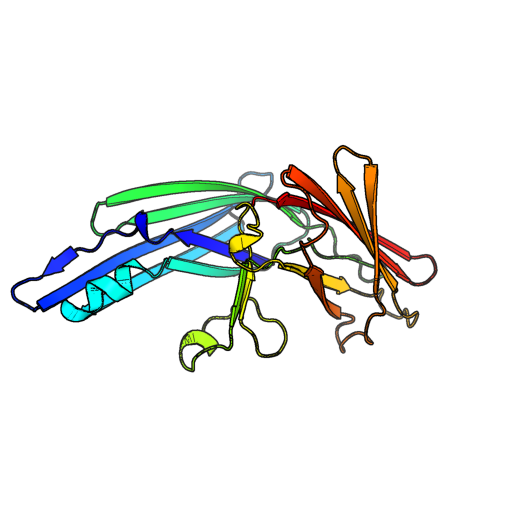 3.869 7.995 -12.884 1.00 97.75 220 LYS A N 1
ATOM 1691 C CA . LYS A 1 220 ? 4.470 6.918 -13.681 1.00 97.75 220 LYS A CA 1
ATOM 1692 C C . LYS A 1 220 ? 5.916 6.712 -13.275 1.00 97.75 220 LYS A C 1
ATOM 1694 O O . LYS A 1 220 ? 6.780 7.513 -13.627 1.00 97.75 220 LYS A O 1
ATOM 1699 N N . PHE A 1 221 ? 6.189 5.625 -12.564 1.00 97.50 221 PHE A N 1
ATOM 1700 C CA . PHE A 1 221 ? 7.558 5.174 -12.344 1.00 97.50 221 PHE A CA 1
ATOM 1701 C C . PHE A 1 221 ? 8.003 4.328 -13.529 1.00 97.50 221 PHE A C 1
ATOM 1703 O O . PHE A 1 221 ? 7.315 3.385 -13.918 1.00 97.50 221 PHE A O 1
ATOM 1710 N N . ALA A 1 222 ? 9.180 4.628 -14.063 1.00 97.00 222 ALA A N 1
ATOM 1711 C CA . ALA A 1 222 ? 9.862 3.806 -15.047 1.00 97.00 222 ALA A CA 1
ATOM 1712 C C . ALA A 1 222 ? 11.285 3.527 -14.571 1.00 97.00 222 ALA A C 1
ATOM 1714 O O . ALA A 1 222 ? 11.977 4.421 -14.094 1.00 97.00 222 ALA A O 1
ATOM 1715 N N . VAL A 1 223 ? 11.727 2.285 -14.714 1.00 96.00 223 VAL A N 1
ATOM 1716 C CA . VAL A 1 223 ? 13.099 1.873 -14.439 1.00 96.00 223 VAL A CA 1
ATOM 1717 C C . VAL A 1 223 ? 13.727 1.347 -15.720 1.00 96.00 223 VAL A C 1
ATOM 1719 O O . VAL A 1 223 ? 13.080 0.611 -16.467 1.00 96.00 223 VAL A O 1
ATOM 1722 N N . ARG A 1 224 ? 14.974 1.740 -15.987 1.00 94.00 224 ARG A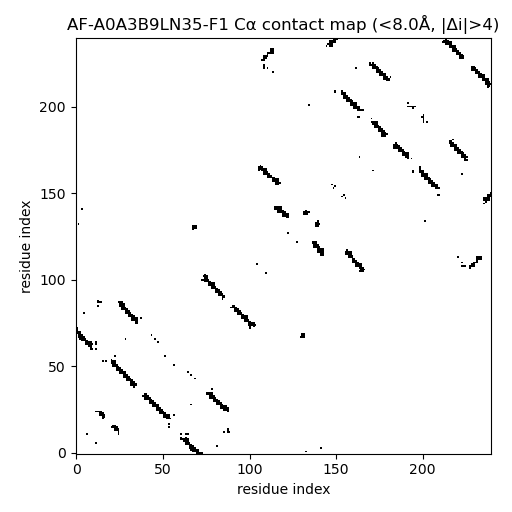 N 1
ATOM 1723 C CA . ARG A 1 224 ? 15.763 1.281 -17.137 1.00 94.00 224 ARG A CA 1
ATOM 1724 C C . ARG A 1 224 ? 17.124 0.768 -16.688 1.00 94.00 224 ARG A C 1
ATOM 1726 O O . ARG A 1 224 ? 17.803 1.449 -15.927 1.00 94.00 224 ARG A O 1
ATOM 1733 N N . ALA A 1 225 ? 17.527 -0.391 -17.194 1.00 90.69 225 ALA A N 1
ATOM 1734 C CA . ALA A 1 225 ? 18.859 -0.967 -17.021 1.00 90.69 225 ALA A CA 1
ATOM 1735 C C . ALA A 1 225 ? 19.290 -1.573 -18.363 1.00 90.69 225 ALA A C 1
ATOM 1737 O O . ALA A 1 225 ? 18.700 -2.548 -18.826 1.00 90.69 225 ALA A O 1
ATOM 1738 N N . GLY A 1 226 ? 20.250 -0.938 -19.040 1.00 84.50 226 GLY A N 1
ATOM 1739 C CA . GLY A 1 226 ? 20.641 -1.329 -20.396 1.00 84.50 226 GLY A CA 1
ATOM 1740 C C . GLY A 1 226 ? 19.447 -1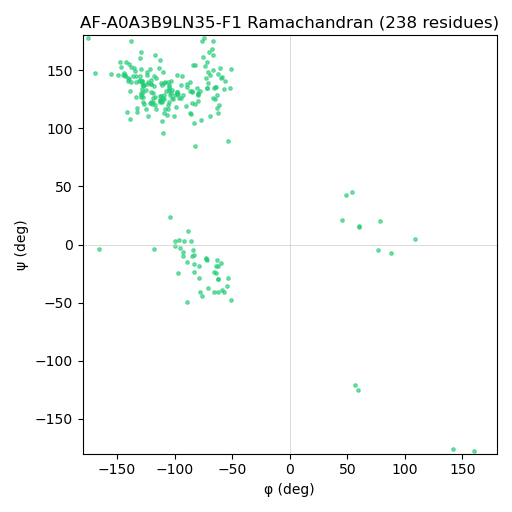.301 -21.360 1.00 84.50 226 GLY A C 1
ATOM 1741 O O . GLY A 1 226 ? 18.801 -0.266 -21.521 1.00 84.50 226 GLY A O 1
ATOM 1742 N N . ALA A 1 227 ? 19.145 -2.447 -21.978 1.00 82.50 227 ALA A N 1
ATOM 1743 C CA . ALA A 1 227 ? 17.997 -2.623 -22.873 1.00 82.50 227 ALA A CA 1
ATOM 1744 C C . ALA A 1 227 ? 16.680 -2.959 -22.143 1.00 82.50 227 ALA A C 1
ATOM 1746 O O . ALA A 1 227 ? 15.614 -2.957 -22.761 1.00 82.50 227 ALA A O 1
ATOM 1747 N N . HIS A 1 228 ? 16.725 -3.253 -20.842 1.00 86.81 228 HIS A N 1
ATOM 1748 C CA . HIS A 1 228 ? 15.547 -3.628 -20.069 1.00 86.81 228 HIS A CA 1
ATOM 1749 C C . HIS A 1 228 ? 14.829 -2.398 -19.518 1.00 86.81 228 HIS A C 1
ATOM 1751 O O . HIS A 1 228 ? 15.450 -1.457 -19.017 1.00 86.81 228 HIS A O 1
ATOM 1757 N N . MET A 1 229 ? 13.497 -2.430 -19.563 1.00 92.25 229 MET A N 1
ATOM 1758 C CA . MET A 1 229 ? 12.641 -1.385 -19.016 1.00 92.25 229 MET A CA 1
ATOM 1759 C C . MET A 1 229 ? 11.415 -1.994 -18.340 1.00 92.25 229 MET A C 1
ATOM 1761 O O . MET A 1 229 ? 10.810 -2.926 -18.865 1.00 92.25 229 MET A O 1
ATOM 1765 N N . ALA A 1 230 ? 11.011 -1.424 -17.209 1.00 93.88 230 ALA A N 1
ATOM 1766 C CA . ALA A 1 230 ? 9.730 -1.712 -16.575 1.00 93.88 230 ALA A CA 1
ATOM 1767 C C . ALA A 1 230 ? 9.075 -0.412 -16.107 1.00 93.88 230 ALA A C 1
ATOM 1769 O O . ALA A 1 230 ? 9.768 0.502 -15.668 1.00 93.88 230 ALA A O 1
ATOM 1770 N N . ALA A 1 231 ? 7.746 -0.331 -16.183 1.00 95.69 231 ALA A N 1
ATOM 1771 C CA . ALA A 1 231 ? 6.998 0.838 -15.735 1.00 95.69 231 ALA A CA 1
ATOM 1772 C C . ALA A 1 231 ? 5.730 0.457 -14.962 1.00 95.69 231 ALA A C 1
ATOM 1774 O O . ALA A 1 231 ? 5.161 -0.625 -15.158 1.00 95.69 231 ALA A O 1
ATOM 1775 N N . ARG A 1 232 ? 5.307 1.346 -14.065 1.00 95.44 232 ARG A N 1
ATOM 1776 C CA . ARG A 1 232 ? 4.082 1.254 -13.264 1.00 95.44 232 ARG A CA 1
ATOM 1777 C C . ARG A 1 232 ? 3.473 2.639 -13.108 1.00 95.44 232 ARG A C 1
ATOM 1779 O O . ARG A 1 232 ? 4.213 3.611 -12.984 1.00 95.44 232 ARG A O 1
ATOM 1786 N N . SER A 1 233 ? 2.146 2.688 -13.081 1.00 96.38 233 SER A N 1
ATOM 1787 C CA . SER A 1 233 ? 1.378 3.900 -12.810 1.00 96.38 233 SER A CA 1
ATOM 1788 C C . SER A 1 233 ? 0.622 3.770 -11.493 1.00 96.38 233 SER A C 1
ATOM 1790 O O . SER A 1 233 ? 0.236 2.662 -11.125 1.00 96.38 233 SER A O 1
ATOM 1792 N N . GLU A 1 234 ? 0.374 4.896 -10.835 1.00 95.56 234 GLU A N 1
ATOM 1793 C CA . GLU A 1 234 ? -0.513 5.018 -9.676 1.00 95.56 234 GLU A CA 1
ATOM 1794 C C . GLU A 1 234 ? -1.254 6.354 -9.727 1.00 95.56 234 GLU A C 1
ATOM 1796 O O . GLU A 1 234 ? -0.713 7.337 -10.238 1.00 95.56 234 GLU A O 1
ATOM 1801 N N . HIS A 1 235 ? -2.485 6.398 -9.219 1.00 96.50 235 HIS A N 1
ATOM 1802 C CA . HIS A 1 235 ? -3.280 7.625 -9.208 1.00 96.50 235 HIS A CA 1
ATOM 1803 C C . HIS A 1 235 ? -3.327 8.213 -7.807 1.00 96.50 235 HIS A C 1
ATOM 1805 O O . HIS A 1 235 ? -3.536 7.507 -6.826 1.00 96.50 235 HIS A O 1
ATOM 1811 N N . VAL A 1 236 ? -3.176 9.531 -7.715 1.00 96.94 236 VAL A N 1
ATOM 1812 C CA . VAL A 1 236 ? -3.303 10.251 -6.449 1.00 96.94 236 VAL A CA 1
ATOM 1813 C C . VAL A 1 236 ? -4.170 11.480 -6.623 1.00 96.94 236 VAL A C 1
ATOM 1815 O O . VAL A 1 236 ? -4.056 12.208 -7.608 1.00 96.94 236 VAL A O 1
ATOM 1818 N N . ARG A 1 237 ? -5.021 11.742 -5.633 1.00 97.38 237 ARG A N 1
ATOM 1819 C CA . ARG A 1 237 ? -5.759 12.998 -5.533 1.00 97.38 237 ARG A CA 1
ATOM 1820 C C . ARG A 1 237 ? -5.085 13.892 -4.510 1.00 97.38 237 ARG A C 1
ATOM 1822 O O . ARG A 1 237 ? -4.926 13.484 -3.366 1.00 97.38 237 ARG A O 1
ATOM 1829 N N . VAL A 1 238 ? -4.736 15.109 -4.904 1.00 96.81 238 VAL A N 1
ATOM 1830 C CA . VAL A 1 238 ? -4.203 16.135 -4.005 1.00 96.81 238 VAL A CA 1
ATOM 1831 C C . VAL A 1 238 ? -5.327 17.077 -3.591 1.00 96.81 238 VAL A C 1
ATOM 1833 O O . VAL A 1 238 ? -6.072 17.577 -4.438 1.00 96.81 238 VAL A O 1
ATOM 1836 N N . THR A 1 239 ? -5.439 17.342 -2.293 1.00 96.44 239 THR A N 1
ATOM 1837 C CA . THR A 1 239 ? -6.364 18.329 -1.718 1.00 96.44 239 THR A CA 1
ATOM 1838 C C . THR A 1 239 ? -5.591 19.445 -1.020 1.00 96.44 239 THR A C 1
ATOM 1840 O O . THR A 1 239 ? -4.405 19.265 -0.732 1.00 96.44 239 THR A O 1
ATOM 1843 N N . PRO A 1 240 ? -6.232 20.596 -0.747 1.00 92.06 240 PRO A N 1
ATOM 1844 C CA . PRO A 1 240 ? -5.637 21.645 0.076 1.00 92.06 240 PRO A CA 1
ATOM 1845 C C . PRO A 1 240 ? -5.089 21.143 1.423 1.00 92.06 240 PRO A C 1
ATOM 1847 O O . PRO A 1 240 ? -5.494 20.058 1.912 1.00 92.06 240 PRO A O 1
#

Mean predicted aligned error: 5.72 Å

pLDDT: mean 91.02, std 7.69, range [52.34, 98.19]

Radius of gyration: 20.46 Å; Cα contacts (8 Å, |Δi|>4): 511; chains: 1; bounding box: 48×44×60 Å

Nearest PDB structures (foldseek):
  6tav-assembly1_C  TM=3.597E-01  e=8.438E-04  Homo sapiens
  8u01-assembly1_A  TM=3.076E-01  e=6.818E-05  Phocaeicola plebeius
  6x3a-assembly1_A  TM=3.089E-01  e=1.227E-03  Homo sapiens
  3gqq-assembly3_C  TM=4.565E-01  e=4.674E-02  Homo sapiens
  7umo-assembly1_A  TM=4.366E-01  e=6.798E-02  Homo sapiens

Sequence (240 aa):
MPVVVEVPPNAVNYAVDDRKKTFIADFSFVVIIKDNSQRVVRKLSNQEVIRGPLDKLAKAKTGGMLFYRETNLDPGHYTIAAVVYDNITHQSSTNTGTVTVPPADQTALRLSSIVVIKKAERPTAGQQALRTFQFGDMLVYPNLGEPVSKAAGNQLTLFVTVYTAKGDTTAPKLSLEIARAGHSVGHLSYDLHAPDQTGRIQYVSVISLDKFQPGDYELKFAVRAGAHMAARSEHVRVTP

Foldseek 3Di:
DKDKDKAALVNWDWDADVVVQKIKWKKKKWKFKAFPVRDGPDIDIDIDMDMDGNVCVVVSSNDIDMDMDDDDDAFGKIKMKMKMATPVVRDIDIDIDIDGDHHPDLQAKEKDAKFWFPDKDADDPVCVPPPADDDDRIGTDTDPADADECVVPQKTKIKMKIADRVPQPFFKKKKKFKDDPNHTPDIDIDGFDQADPRRMTIDMDIDGCPPPDFAKIKIKMWMDGPPHIDIYIDMHGYDD

Solvent-accessible surface area (backbone atoms only — not comparable to full-atom values): 13753 Å² total; per-residue (Å²): 88,83,45,78,50,77,45,56,29,91,76,62,67,70,52,73,37,81,88,78,42,26,34,38,30,45,36,38,40,41,35,40,33,20,39,85,84,68,46,78,78,46,77,48,73,50,76,51,74,52,68,48,52,46,91,48,45,74,64,51,55,71,48,54,48,76,49,71,45,68,50,87,77,71,62,45,52,33,43,38,39,40,36,42,34,35,73,81,80,72,47,72,52,76,50,76,51,73,50,73,39,71,76,86,56,57,76,39,47,41,63,47,72,65,39,46,49,66,48,73,44,72,64,51,90,78,49,68,78,51,77,60,56,64,57,91,80,28,40,52,39,69,49,90,80,69,67,48,40,40,78,81,66,38,56,51,36,37,36,38,40,40,34,51,23,69,91,62,82,60,78,48,40,38,33,38,41,33,22,44,91,88,40,79,78,44,76,47,77,45,87,59,73,80,56,46,100,84,33,39,34,80,48,79,47,80,41,75,38,84,87,58,67,71,45,63,35,44,39,35,43,37,39,39,32,86,93,37,63,31,72,41,70,43,79,47,38,36,40,96